Protein AF-L8PK95-F1 (afdb_monomer)

Radius of gyration: 19.12 Å; Cα contacts (8 Å, |Δi|>4): 381; chains: 1; bounding box: 41×38×52 Å

Mean predicted aligned error: 7.96 Å

Sequence (207 aa):
MASAAARQQRAQAEEAIRERVAAFAARPSLEPVFLWFSDYCTGPRLPDLFDQSEDPEVVHCRMEAIAYYGAREGVTPTLKDIGRGRLGDWGGLTGGGPDTGGVGGLRYALEYQRLEGRQADGLRLSRPELNDPSFSVEWDDPWDPAWKVEEPLPCPSPAWPDGRCLVEPAGTTVAAARARHGTVFAVHFTSEEYWTCSREEWRSAGA

Nearest PDB structures (foldseek):
  5nxu-assembly1_C  TM=2.277E-01  e=2.667E+00  Providencia stuartii

Foldseek 3Di:
DDDPLLVVLVVVLVVVVVVLLVLLCPQPQWDWFKKKKWKAKDQADDADPPDPPTDNFKIFIKMKMKTKTFGQVDDQVSLVSCVVSPSAQQCEPVRHTRAPLHAQHSVVSNVCVVCLQADPVGDGHDAHKHDHPFKIKHKCSPSDNVDHDDWDDPDPDHPAPPIDIDMVPPPTTSVVSCVVRVMMMMMMGMGDRSDMDTPVVVVVVRD

Organism: NCBI:txid1160705

Structure (mmCIF, N/CA/C/O backbone):
data_AF-L8PK95-F1
#
_entry.id   AF-L8PK95-F1
#
loop_
_atom_site.group_PDB
_atom_site.id
_atom_site.type_symbol
_atom_site.label_atom_id
_atom_site.label_alt_id
_atom_site.label_comp_id
_atom_site.label_asym_id
_atom_site.label_entity_id
_atom_site.label_seq_id
_atom_site.pdbx_PDB_ins_code
_atom_site.Cartn_x
_atom_site.Cartn_y
_atom_site.Cartn_z
_atom_site.occupancy
_atom_site.B_iso_or_equiv
_atom_site.auth_seq_id
_atom_site.auth_comp_id
_atom_site.auth_asym_id
_atom_site.auth_atom_id
_atom_site.pdbx_PDB_model_num
ATOM 1 N N . MET A 1 1 ? 16.249 -10.538 -26.706 1.00 47.22 1 MET A N 1
ATOM 2 C CA . MET A 1 1 ? 16.930 -11.126 -25.524 1.00 47.22 1 MET A CA 1
ATOM 3 C C . MET A 1 1 ? 17.573 -10.009 -24.715 1.00 47.22 1 MET A C 1
ATOM 5 O O . MET A 1 1 ? 18.475 -9.361 -25.232 1.00 47.22 1 MET A O 1
ATOM 9 N N . ALA A 1 2 ? 17.106 -9.760 -23.488 1.00 61.38 2 ALA A N 1
ATOM 10 C CA . ALA A 1 2 ? 17.670 -8.723 -22.619 1.00 61.38 2 ALA A CA 1
ATOM 11 C C . ALA A 1 2 ? 19.163 -8.975 -22.306 1.00 61.38 2 ALA A C 1
ATOM 13 O O . ALA A 1 2 ? 19.589 -10.121 -22.120 1.00 61.38 2 ALA A O 1
ATOM 14 N N . SER A 1 3 ? 19.960 -7.902 -22.250 1.00 70.31 3 SER A N 1
ATOM 15 C CA . SER A 1 3 ? 21.400 -7.964 -21.965 1.00 70.31 3 SER A CA 1
ATOM 16 C C . SER A 1 3 ? 21.682 -8.591 -20.586 1.00 70.31 3 SER A C 1
ATOM 18 O O . SER A 1 3 ? 20.810 -8.670 -19.718 1.00 70.31 3 SER A O 1
ATOM 20 N N . ALA A 1 4 ? 22.912 -9.065 -20.354 1.00 78.19 4 ALA A N 1
ATOM 21 C CA . ALA A 1 4 ? 23.304 -9.572 -19.033 1.00 78.19 4 ALA A CA 1
ATOM 22 C C . ALA A 1 4 ? 23.164 -8.500 -17.933 1.00 78.19 4 ALA A C 1
ATOM 24 O O . ALA A 1 4 ? 22.725 -8.820 -16.832 1.00 78.19 4 ALA A O 1
ATOM 25 N N . ALA A 1 5 ? 23.458 -7.237 -18.262 1.00 76.31 5 ALA A N 1
ATOM 26 C CA . ALA A 1 5 ? 23.285 -6.101 -17.361 1.00 76.31 5 ALA A CA 1
ATOM 27 C C . ALA A 1 5 ? 21.806 -5.861 -17.013 1.00 76.31 5 ALA A C 1
ATOM 29 O O . ALA A 1 5 ? 21.470 -5.786 -15.834 1.00 76.31 5 ALA A O 1
ATOM 30 N N . ALA A 1 6 ? 20.913 -5.869 -18.010 1.00 76.50 6 ALA A N 1
ATOM 31 C CA . ALA A 1 6 ? 19.477 -5.693 -17.791 1.00 76.50 6 ALA A CA 1
ATOM 32 C C . ALA A 1 6 ? 18.894 -6.801 -16.898 1.00 76.50 6 ALA A C 1
ATOM 34 O O . ALA A 1 6 ? 18.098 -6.535 -16.002 1.00 76.50 6 ALA A O 1
ATOM 35 N N . ARG A 1 7 ? 19.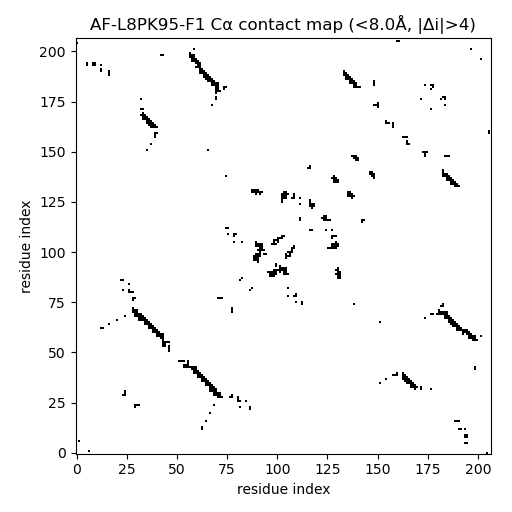336 -8.056 -17.082 1.00 82.12 7 ARG A N 1
ATOM 36 C CA . ARG A 1 7 ? 18.939 -9.168 -16.199 1.00 82.12 7 ARG A CA 1
ATOM 37 C C . ARG A 1 7 ? 19.430 -8.985 -14.764 1.00 82.12 7 ARG A C 1
ATOM 39 O O . ARG A 1 7 ? 18.713 -9.350 -13.837 1.00 82.12 7 ARG A O 1
ATOM 46 N N . GLN A 1 8 ? 20.627 -8.435 -14.578 1.00 85.94 8 GLN A N 1
ATOM 47 C CA . GLN A 1 8 ? 21.178 -8.174 -13.252 1.00 85.94 8 GLN A CA 1
ATOM 48 C C . GLN A 1 8 ? 20.430 -7.044 -12.534 1.00 85.94 8 GLN A C 1
ATOM 50 O O . GLN A 1 8 ? 20.060 -7.219 -11.378 1.00 85.94 8 GLN A O 1
ATOM 55 N N . GLN A 1 9 ? 20.163 -5.925 -13.211 1.00 86.44 9 GLN A N 1
ATOM 56 C CA . GLN A 1 9 ? 19.408 -4.805 -12.633 1.00 86.44 9 GLN A CA 1
ATOM 57 C C . GLN A 1 9 ? 17.972 -5.207 -12.297 1.00 86.44 9 GLN A C 1
ATOM 59 O O . GLN A 1 9 ? 17.490 -4.915 -11.207 1.00 86.44 9 GLN A O 1
ATOM 64 N N . ARG A 1 10 ? 17.330 -5.977 -13.184 1.00 87.88 10 ARG A N 1
ATOM 65 C CA . ARG A 1 10 ? 16.022 -6.590 -12.935 1.00 87.88 10 ARG A CA 1
ATOM 66 C C . ARG A 1 10 ? 16.027 -7.432 -11.653 1.00 87.88 10 ARG A C 1
ATOM 68 O O . ARG A 1 10 ? 15.154 -7.270 -10.811 1.00 87.88 10 ARG A O 1
ATOM 75 N N . ALA A 1 11 ? 17.023 -8.303 -11.480 1.00 89.56 11 ALA A N 1
ATOM 76 C CA . ALA A 1 11 ? 17.135 -9.137 -10.282 1.00 89.56 11 ALA A CA 1
ATOM 77 C C . ALA A 1 11 ? 17.378 -8.312 -9.005 1.00 89.56 11 ALA A C 1
ATOM 79 O O . ALA A 1 11 ? 16.815 -8.629 -7.965 1.00 89.56 11 ALA A O 1
ATOM 80 N N . GLN A 1 12 ? 18.181 -7.247 -9.083 1.00 91.19 12 GLN A N 1
ATOM 81 C CA . GLN A 1 12 ? 18.428 -6.346 -7.951 1.00 91.19 12 GLN A CA 1
ATOM 82 C C . GLN A 1 12 ? 17.167 -5.580 -7.535 1.00 91.19 12 GLN A C 1
ATOM 84 O O . GLN A 1 12 ? 16.895 -5.468 -6.342 1.00 91.19 12 GLN A O 1
ATOM 89 N N . ALA A 1 13 ? 16.385 -5.091 -8.502 1.00 90.69 13 ALA A N 1
ATOM 90 C CA . ALA A 1 13 ? 15.112 -4.428 -8.233 1.00 90.69 13 ALA A CA 1
ATOM 91 C C . ALA A 1 13 ? 14.095 -5.389 -7.591 1.00 90.69 13 ALA A C 1
ATOM 93 O O . ALA A 1 13 ? 13.439 -5.029 -6.612 1.00 90.69 13 ALA A O 1
ATOM 94 N N . GLU A 1 14 ? 14.008 -6.627 -8.093 1.00 93.00 14 GLU A N 1
ATOM 95 C CA . GLU A 1 14 ? 13.132 -7.656 -7.522 1.00 93.00 14 GLU A CA 1
ATOM 96 C C . GLU A 1 14 ? 13.538 -7.998 -6.080 1.00 93.00 14 GLU A C 1
ATOM 98 O O . GLU A 1 14 ? 12.680 -8.043 -5.197 1.00 93.00 14 GLU A O 1
ATOM 103 N N . GLU A 1 15 ? 14.837 -8.183 -5.824 1.00 94.31 15 GLU A N 1
ATOM 104 C CA . GLU A 1 15 ? 15.357 -8.473 -4.483 1.00 94.31 15 GLU A CA 1
ATOM 105 C C . GLU A 1 15 ? 15.036 -7.339 -3.504 1.00 94.31 15 GLU A C 1
ATOM 107 O O . GLU A 1 15 ? 14.498 -7.596 -2.430 1.00 94.31 15 GLU A O 1
ATOM 112 N N . ALA A 1 16 ? 15.262 -6.080 -3.896 1.00 92.12 16 ALA A N 1
ATOM 113 C CA . ALA A 1 16 ? 14.977 -4.923 -3.047 1.00 92.12 16 ALA A CA 1
ATOM 114 C C . ALA A 1 16 ? 13.493 -4.845 -2.637 1.00 92.12 16 ALA A C 1
ATOM 116 O O . ALA A 1 16 ? 13.178 -4.595 -1.469 1.00 92.12 16 ALA A O 1
ATOM 117 N N . ILE A 1 17 ? 12.569 -5.112 -3.570 1.00 93.56 17 ILE A N 1
ATOM 118 C CA . ILE A 1 17 ? 11.133 -5.193 -3.262 1.00 93.56 17 ILE A CA 1
ATOM 119 C C . ILE A 1 17 ? 10.864 -6.352 -2.296 1.00 93.56 17 ILE A C 1
ATOM 121 O O . ILE A 1 17 ? 10.185 -6.168 -1.282 1.00 93.56 17 ILE A O 1
ATOM 125 N N . ARG A 1 18 ? 11.396 -7.548 -2.576 1.00 94.75 18 ARG A N 1
ATOM 126 C CA . ARG A 1 18 ? 11.148 -8.747 -1.759 1.00 94.75 18 ARG A CA 1
ATOM 127 C C . ARG A 1 18 ? 11.701 -8.619 -0.341 1.00 94.75 18 ARG A C 1
ATOM 129 O O . ARG A 1 18 ? 11.014 -9.015 0.602 1.00 94.75 18 ARG A O 1
ATOM 136 N N . GLU A 1 19 ? 12.874 -8.020 -0.161 1.00 95.06 19 GLU A N 1
ATOM 137 C CA . GLU A 1 19 ? 13.430 -7.703 1.159 1.00 95.06 19 GLU A CA 1
ATOM 138 C C . GLU A 1 19 ? 12.489 -6.784 1.951 1.00 95.06 19 GLU A C 1
ATOM 140 O O . GLU A 1 19 ? 12.247 -6.998 3.145 1.00 95.06 19 GLU A O 1
ATOM 145 N N . ARG A 1 20 ? 11.891 -5.789 1.285 1.00 94.38 20 ARG A N 1
ATOM 146 C CA . ARG A 1 20 ? 10.941 -4.869 1.921 1.00 94.38 20 ARG A CA 1
ATOM 147 C C . ARG A 1 20 ? 9.634 -5.558 2.294 1.00 94.38 20 ARG A C 1
ATOM 149 O O . ARG A 1 20 ? 9.167 -5.394 3.423 1.00 94.38 20 ARG A O 1
ATOM 156 N N . VAL A 1 21 ? 9.088 -6.381 1.400 1.00 96.31 21 VAL A N 1
ATOM 157 C CA . VAL A 1 21 ? 7.928 -7.243 1.682 1.00 96.31 21 VAL A CA 1
ATOM 158 C C . VAL A 1 21 ? 8.210 -8.126 2.901 1.00 96.31 21 VAL A C 1
ATOM 160 O O . VAL A 1 21 ? 7.400 -8.180 3.825 1.00 96.31 21 VAL A O 1
ATOM 163 N N . ALA A 1 22 ? 9.386 -8.753 2.968 1.00 96.31 22 ALA A N 1
ATOM 164 C CA . ALA A 1 22 ? 9.783 -9.578 4.106 1.00 96.31 22 ALA A CA 1
ATOM 165 C C . ALA A 1 22 ? 9.885 -8.772 5.415 1.00 96.31 22 ALA A C 1
ATOM 167 O O . ALA A 1 22 ? 9.468 -9.254 6.470 1.00 96.31 22 ALA A O 1
ATOM 168 N N . ALA A 1 23 ? 10.375 -7.530 5.364 1.00 96.00 23 ALA A N 1
ATOM 169 C CA . ALA A 1 23 ? 10.450 -6.653 6.533 1.00 96.00 23 ALA A CA 1
ATOM 170 C C . ALA A 1 23 ? 9.062 -6.292 7.099 1.00 96.00 23 ALA A C 1
ATOM 172 O O . ALA A 1 23 ? 8.885 -6.255 8.321 1.00 96.00 23 ALA A O 1
ATOM 173 N N . PHE A 1 24 ? 8.067 -6.075 6.231 1.00 96.69 24 PHE A N 1
ATOM 174 C CA . PHE A 1 24 ? 6.669 -5.912 6.644 1.00 96.69 24 PHE A CA 1
ATOM 175 C C . PHE A 1 24 ? 6.077 -7.221 7.178 1.00 96.69 24 PHE A C 1
ATOM 177 O O . PHE A 1 24 ? 5.463 -7.226 8.243 1.00 96.69 24 PHE A O 1
ATOM 184 N N . ALA A 1 25 ? 6.317 -8.345 6.501 1.00 96.19 25 ALA A N 1
ATOM 185 C CA . ALA A 1 25 ? 5.846 -9.663 6.929 1.00 96.19 25 ALA A CA 1
ATOM 186 C C . ALA A 1 25 ? 6.404 -10.100 8.296 1.00 96.19 25 ALA A C 1
ATOM 188 O O . ALA A 1 25 ? 5.756 -10.854 9.020 1.00 96.19 25 ALA A O 1
ATOM 189 N N . ALA A 1 26 ? 7.590 -9.616 8.673 1.00 96.62 26 ALA A N 1
ATOM 190 C CA . ALA A 1 26 ? 8.198 -9.876 9.974 1.00 96.62 26 ALA A CA 1
ATOM 191 C C . ALA A 1 26 ? 7.536 -9.103 11.132 1.00 96.62 26 ALA A C 1
ATOM 193 O O . ALA A 1 26 ? 7.887 -9.321 12.297 1.00 96.62 26 ALA A O 1
ATOM 194 N N . ARG A 1 27 ? 6.606 -8.179 10.853 1.00 96.25 27 ARG A N 1
ATOM 195 C CA . ARG A 1 27 ? 5.901 -7.420 11.891 1.00 96.25 27 ARG A CA 1
ATOM 196 C C . ARG A 1 27 ? 4.858 -8.296 12.585 1.00 96.25 27 ARG A C 1
ATOM 198 O O . ARG A 1 27 ? 3.950 -8.777 11.919 1.00 96.25 27 ARG A O 1
ATOM 205 N N . PRO A 1 28 ? 4.904 -8.451 13.922 1.00 95.56 28 PRO A N 1
ATOM 206 C CA . PRO A 1 28 ? 3.953 -9.301 14.641 1.00 95.56 28 PRO A CA 1
ATOM 207 C C . PRO A 1 28 ? 2.485 -8.898 14.470 1.00 95.56 28 PRO A C 1
ATOM 209 O O . PRO A 1 28 ? 1.609 -9.747 14.591 1.00 95.56 28 PRO A O 1
ATOM 212 N N . SER A 1 29 ? 2.212 -7.615 14.218 1.00 96.50 29 SER A N 1
ATOM 213 C CA . SER A 1 29 ? 0.852 -7.096 14.017 1.00 96.50 29 SER A CA 1
ATOM 214 C C . SER A 1 29 ? 0.265 -7.382 12.629 1.00 96.50 29 SER A C 1
ATOM 216 O O . SER A 1 29 ? -0.954 -7.290 12.461 1.00 96.50 29 SER A O 1
ATOM 218 N N . LEU A 1 30 ? 1.108 -7.750 11.659 1.00 97.38 30 LEU A N 1
ATOM 219 C CA . LEU A 1 30 ? 0.729 -8.019 10.277 1.00 97.38 30 LEU A CA 1
ATOM 220 C C . LEU A 1 30 ? 0.744 -9.527 10.015 1.00 97.38 30 LEU A C 1
ATOM 222 O O . LEU A 1 30 ? 1.685 -10.240 10.356 1.00 97.38 30 LEU A O 1
ATOM 226 N N . GLU A 1 31 ? -0.313 -10.035 9.394 1.00 97.00 31 GLU A N 1
ATOM 227 C CA . GLU A 1 31 ? -0.353 -11.396 8.862 1.00 97.00 31 GLU A CA 1
ATOM 228 C C . GLU A 1 31 ? -0.277 -11.336 7.333 1.00 97.00 31 GLU A C 1
ATOM 230 O O . GLU A 1 31 ? -1.187 -10.775 6.725 1.00 97.00 31 GLU A O 1
ATOM 235 N N . PRO A 1 32 ? 0.778 -11.873 6.693 1.00 97.06 32 PRO A N 1
ATOM 236 C CA . PRO A 1 32 ? 0.870 -11.906 5.236 1.00 97.06 32 PRO A CA 1
ATOM 237 C C . PRO A 1 32 ? -0.312 -12.656 4.623 1.00 97.06 32 PRO A C 1
ATOM 239 O O . PRO A 1 32 ? -0.631 -13.767 5.051 1.00 97.06 32 PRO A O 1
ATOM 242 N N . VAL A 1 33 ? -0.947 -12.053 3.619 1.00 96.50 33 VAL A N 1
ATOM 243 C CA . VAL A 1 33 ? -2.097 -12.641 2.923 1.00 96.50 33 VAL A CA 1
ATOM 244 C C . VAL A 1 33 ? -1.681 -13.086 1.528 1.00 96.50 33 VAL A C 1
ATOM 246 O O . VAL A 1 33 ? -1.670 -14.283 1.250 1.00 96.50 33 VAL A O 1
ATOM 249 N N . PHE A 1 34 ? -1.337 -12.135 0.660 1.00 95.94 34 PHE A N 1
ATOM 250 C CA . PHE A 1 34 ? -0.784 -12.412 -0.660 1.00 95.94 34 PHE A CA 1
ATOM 251 C C . PHE A 1 34 ? 0.007 -11.214 -1.190 1.00 95.94 34 PHE A C 1
ATOM 253 O O . PHE A 1 34 ? -0.143 -10.084 -0.724 1.00 95.94 34 PHE A O 1
ATOM 260 N N . LEU A 1 35 ? 0.849 -11.486 -2.176 1.00 95.69 35 LEU A N 1
ATOM 261 C CA . LEU A 1 35 ? 1.635 -10.529 -2.930 1.00 95.69 35 LEU A CA 1
ATOM 262 C C . LEU A 1 35 ? 1.128 -10.524 -4.368 1.00 95.69 35 LEU A C 1
ATOM 264 O O . LEU A 1 35 ? 1.122 -11.565 -5.023 1.00 95.69 35 LEU A O 1
ATOM 268 N N . TRP A 1 36 ? 0.720 -9.362 -4.859 1.00 94.94 36 TRP A N 1
ATOM 269 C CA . TRP A 1 36 ? 0.615 -9.103 -6.288 1.00 94.94 36 TRP A CA 1
ATOM 270 C C . TRP A 1 36 ? 1.931 -8.487 -6.751 1.00 94.94 36 TRP A C 1
ATOM 272 O O . TRP A 1 36 ? 2.457 -7.593 -6.092 1.00 94.94 36 TRP A O 1
ATOM 282 N N . PHE A 1 37 ? 2.483 -8.968 -7.854 1.00 92.88 37 PHE A N 1
ATOM 283 C CA . PHE A 1 37 ? 3.750 -8.485 -8.388 1.00 92.88 37 PHE A CA 1
ATOM 284 C C . PHE A 1 37 ? 3.643 -8.369 -9.899 1.00 92.88 37 PHE A C 1
ATOM 286 O O . PHE A 1 37 ? 3.168 -9.295 -10.559 1.00 92.88 37 PHE A O 1
ATOM 293 N N . SER A 1 38 ? 4.118 -7.257 -10.441 1.00 90.50 38 SER A N 1
ATOM 294 C CA . SER A 1 38 ? 4.133 -6.971 -11.865 1.00 90.50 38 SER A CA 1
ATOM 295 C C . SER A 1 38 ? 5.462 -6.357 -12.263 1.00 90.50 38 SER A C 1
ATOM 297 O O . SER A 1 38 ? 6.008 -5.481 -11.602 1.00 90.50 38 SER A O 1
ATOM 299 N N . ASP A 1 39 ? 5.973 -6.827 -13.382 1.00 88.94 39 ASP A N 1
ATOM 300 C CA . ASP A 1 39 ? 7.205 -6.383 -13.992 1.00 88.94 39 ASP A CA 1
ATOM 301 C C . ASP A 1 39 ? 6.933 -6.156 -15.467 1.00 88.94 39 ASP A C 1
ATOM 303 O O . ASP A 1 39 ? 6.605 -7.086 -16.222 1.00 88.94 39 ASP A O 1
ATOM 307 N N . TYR A 1 40 ? 7.024 -4.893 -15.849 1.00 81.62 40 TYR A N 1
ATOM 308 C CA . TYR A 1 40 ? 6.643 -4.436 -17.163 1.00 81.62 40 TYR A CA 1
ATOM 309 C C . TYR A 1 40 ? 7.544 -3.298 -17.607 1.00 81.62 40 TYR A C 1
ATOM 311 O O . TYR A 1 40 ? 8.152 -2.584 -16.810 1.00 81.62 40 TYR A O 1
ATOM 319 N N . CYS A 1 41 ? 7.587 -3.109 -18.918 1.00 79.69 41 CYS A N 1
ATOM 320 C CA . CYS A 1 41 ? 8.161 -1.911 -19.483 1.00 79.69 41 CYS A CA 1
ATOM 321 C C . CYS A 1 41 ? 7.102 -1.174 -20.281 1.00 79.69 41 CYS A C 1
ATOM 323 O O . CYS A 1 41 ? 6.335 -1.771 -21.045 1.00 79.69 41 CYS A O 1
ATOM 325 N N . THR A 1 42 ? 7.060 0.130 -20.085 1.00 74.50 42 THR A N 1
ATOM 326 C CA . THR A 1 42 ? 6.237 1.035 -20.864 1.00 74.50 42 THR A CA 1
ATOM 327 C C . THR A 1 42 ? 7.064 1.537 -22.030 1.00 74.50 42 THR A C 1
ATOM 329 O O . THR A 1 42 ? 8.150 2.091 -21.858 1.00 74.50 42 THR A O 1
ATOM 332 N N . GLY A 1 43 ? 6.542 1.308 -23.235 1.00 66.69 43 GLY A N 1
ATOM 333 C CA . GLY A 1 43 ? 7.046 1.981 -24.423 1.00 66.69 43 GLY A CA 1
ATOM 334 C C . GLY A 1 43 ? 6.813 3.492 -24.334 1.00 66.69 43 GLY A C 1
ATOM 335 O O . GLY A 1 43 ? 6.072 3.942 -23.457 1.00 66.69 43 GLY A O 1
ATOM 336 N N . PRO A 1 44 ? 7.391 4.267 -25.260 1.00 61.97 44 PRO A N 1
ATOM 337 C CA . PRO A 1 44 ? 7.288 5.716 -25.224 1.00 61.97 44 PRO A CA 1
ATOM 338 C C . PRO A 1 44 ? 5.828 6.167 -25.222 1.00 61.97 44 PRO A C 1
ATOM 340 O O . PRO A 1 44 ? 5.040 5.752 -26.087 1.00 61.97 44 PRO A O 1
ATOM 343 N N . ARG A 1 45 ? 5.463 7.016 -24.257 1.00 55.94 45 ARG A N 1
ATOM 344 C CA . ARG A 1 45 ? 4.170 7.699 -24.270 1.00 55.94 45 ARG A CA 1
ATOM 345 C C . ARG A 1 45 ? 4.210 8.813 -25.314 1.00 55.94 45 ARG A C 1
ATOM 347 O O . ARG A 1 45 ? 5.221 9.482 -25.504 1.00 55.94 45 ARG A O 1
ATOM 354 N N . LEU A 1 46 ? 3.102 9.000 -26.033 1.00 52.56 46 LEU A N 1
ATOM 355 C CA . LEU A 1 46 ? 2.920 10.236 -26.792 1.00 52.56 46 LEU A CA 1
ATOM 356 C C . LEU A 1 46 ? 2.818 11.371 -25.765 1.00 52.56 46 LEU A C 1
ATOM 358 O O . LEU A 1 46 ? 2.058 11.193 -24.811 1.00 52.56 46 LEU A O 1
ATOM 362 N N . PRO A 1 47 ? 3.538 12.494 -25.940 1.00 51.50 47 PRO A N 1
ATOM 363 C CA . PRO A 1 47 ? 3.415 13.624 -25.030 1.00 51.50 47 PRO A CA 1
ATOM 364 C C . PRO A 1 47 ? 1.943 14.026 -24.940 1.00 51.50 47 PRO A C 1
ATOM 366 O O . PRO A 1 47 ? 1.284 14.246 -25.964 1.00 51.50 47 PRO A O 1
ATOM 369 N N . ASP A 1 48 ? 1.419 14.054 -23.720 1.00 55.06 48 ASP A N 1
ATOM 370 C CA . ASP A 1 48 ? 0.064 14.511 -23.444 1.00 55.06 48 ASP A CA 1
ATOM 371 C C . ASP A 1 48 ? 0.096 16.026 -23.143 1.00 55.06 48 ASP A C 1
ATOM 373 O O . ASP A 1 48 ? 1.158 16.644 -23.041 1.00 55.06 48 ASP A O 1
ATOM 377 N N . LEU A 1 49 ? -1.069 16.679 -23.099 1.00 54.06 49 LEU A N 1
ATOM 378 C CA . LEU A 1 49 ? -1.158 18.139 -22.928 1.00 54.06 49 LEU A CA 1
ATOM 379 C C . LEU A 1 49 ? -0.630 18.651 -21.570 1.00 54.06 49 LEU A C 1
ATOM 381 O O . LEU A 1 49 ? -0.423 19.857 -21.425 1.00 54.06 49 LEU A O 1
ATOM 385 N N . PHE A 1 50 ? -0.431 17.765 -20.598 1.00 58.91 50 PHE A N 1
ATOM 386 C CA . PHE A 1 50 ? -0.079 18.037 -19.207 1.00 58.91 50 PHE A CA 1
ATOM 387 C C . PHE A 1 50 ? 1.243 17.386 -18.770 1.00 58.91 50 PHE A C 1
ATOM 389 O O . PHE A 1 50 ? 1.802 17.829 -17.767 1.00 58.91 50 PHE A O 1
ATOM 396 N N . ASP A 1 51 ? 1.768 16.411 -19.520 1.00 52.78 51 ASP A N 1
ATOM 397 C CA . ASP A 1 51 ? 3.054 15.764 -19.251 1.00 52.78 51 ASP A CA 1
ATOM 398 C C . ASP A 1 51 ? 3.955 15.705 -20.502 1.00 52.78 51 ASP A C 1
ATOM 400 O O . ASP A 1 51 ? 3.711 14.966 -21.459 1.00 52.78 51 ASP A O 1
ATOM 404 N N . GLN A 1 52 ? 5.016 16.519 -20.477 1.00 53.88 52 GLN A N 1
ATOM 405 C CA . GLN A 1 52 ? 6.071 16.580 -21.500 1.00 53.88 52 GLN A CA 1
ATOM 406 C C . GLN A 1 52 ? 7.400 15.985 -21.004 1.00 53.88 52 GLN A C 1
ATOM 408 O O . GLN A 1 52 ? 8.439 16.227 -21.619 1.00 53.88 52 GLN A O 1
ATOM 413 N N . SER A 1 53 ? 7.400 15.292 -19.860 1.00 55.50 53 SER A N 1
ATOM 414 C CA . SER A 1 53 ? 8.636 14.858 -19.198 1.00 55.50 53 SER A CA 1
ATOM 415 C C . SER A 1 53 ? 9.209 13.537 -19.724 1.00 55.50 53 SER A C 1
ATOM 417 O O . SER A 1 53 ? 10.397 13.287 -19.527 1.00 55.50 53 SER A O 1
ATOM 419 N N . GLU A 1 54 ? 8.414 12.720 -20.426 1.00 57.25 54 GLU A N 1
ATOM 420 C CA . GLU A 1 54 ? 8.850 11.414 -20.941 1.00 57.25 54 GLU A CA 1
ATOM 421 C C . GLU A 1 54 ? 9.411 11.503 -22.376 1.00 57.25 54 GLU A C 1
ATOM 423 O O . GLU A 1 54 ? 8.830 12.137 -23.261 1.00 57.25 54 GLU A O 1
ATOM 428 N N . ASP A 1 55 ? 10.557 10.850 -22.613 1.00 63.62 55 ASP A N 1
ATOM 429 C CA . ASP A 1 55 ? 11.238 10.822 -23.912 1.00 63.62 55 ASP A CA 1
ATOM 430 C C . ASP A 1 55 ? 10.508 9.865 -24.884 1.00 63.62 55 ASP A C 1
ATOM 432 O O . ASP A 1 55 ? 10.433 8.658 -24.631 1.00 63.62 55 ASP A O 1
ATOM 436 N N . PRO A 1 56 ? 9.983 10.358 -26.025 1.00 62.62 56 PRO A N 1
ATOM 437 C CA . PRO A 1 56 ? 9.210 9.551 -26.971 1.00 62.62 56 PRO A CA 1
ATOM 438 C C . PRO A 1 56 ? 10.038 8.488 -27.716 1.00 62.62 56 PRO A C 1
ATOM 440 O O . PRO A 1 56 ? 9.477 7.697 -28.487 1.00 62.62 56 PRO A O 1
ATOM 443 N N . GLU A 1 57 ? 11.353 8.446 -27.506 1.00 63.69 57 GLU A N 1
ATOM 444 C CA . GLU A 1 57 ? 12.254 7.449 -28.079 1.00 63.69 57 GLU A CA 1
ATOM 445 C C . GLU A 1 57 ? 12.816 6.468 -27.042 1.00 63.69 57 GLU A C 1
ATOM 447 O O . GLU A 1 57 ? 13.600 5.594 -27.418 1.00 63.69 57 GLU A O 1
ATOM 452 N N . VAL A 1 58 ? 12.394 6.540 -25.774 1.00 73.50 58 VAL A N 1
ATOM 453 C CA . VAL A 1 58 ? 12.894 5.669 -24.699 1.00 73.50 58 VAL A CA 1
ATOM 454 C C . VAL A 1 58 ? 11.779 4.796 -24.122 1.00 73.50 58 VAL A C 1
ATOM 456 O O . VAL A 1 58 ? 10.620 5.181 -23.993 1.00 73.50 58 VAL A O 1
ATOM 459 N N . VAL A 1 59 ? 12.136 3.554 -23.821 1.00 77.25 59 VAL A N 1
ATOM 460 C CA . VAL A 1 59 ? 11.320 2.592 -23.086 1.00 77.25 59 VAL A CA 1
ATOM 461 C C . VAL A 1 59 ? 11.837 2.518 -21.665 1.00 77.25 59 VAL A C 1
ATOM 463 O O . VAL A 1 59 ? 13.042 2.366 -21.467 1.00 77.25 59 VAL A O 1
ATOM 466 N N . HIS A 1 60 ? 10.919 2.536 -20.707 1.00 81.06 60 HIS A N 1
ATOM 467 C CA . HIS A 1 60 ? 11.208 2.504 -19.279 1.00 81.06 60 HIS A CA 1
ATOM 468 C C . HIS A 1 60 ? 10.693 1.200 -18.675 1.00 81.06 60 HIS A C 1
ATOM 470 O O . HIS A 1 60 ? 9.527 0.847 -18.859 1.00 81.06 60 HIS A O 1
ATOM 476 N N . CYS A 1 61 ? 11.557 0.468 -17.977 1.00 83.94 61 CYS A N 1
ATOM 477 C CA . CYS A 1 61 ? 11.201 -0.766 -17.286 1.00 83.94 61 CYS A CA 1
ATOM 478 C C . CYS A 1 61 ? 11.144 -0.547 -15.776 1.00 83.94 61 CYS A C 1
ATOM 480 O O . CYS A 1 61 ? 12.088 -0.017 -15.181 1.00 83.94 61 CYS A O 1
ATOM 482 N N . ARG A 1 62 ? 10.054 -1.005 -15.157 1.00 86.56 62 ARG A N 1
ATOM 483 C CA . ARG A 1 62 ? 9.824 -0.882 -13.716 1.00 86.56 62 ARG A CA 1
ATOM 484 C C . ARG A 1 62 ? 9.097 -2.094 -13.150 1.00 86.56 62 ARG A C 1
ATOM 486 O O . ARG A 1 62 ? 8.429 -2.840 -13.867 1.00 86.56 62 ARG A O 1
ATOM 493 N N . MET A 1 63 ? 9.241 -2.278 -11.846 1.00 89.88 63 MET A N 1
ATOM 494 C CA . MET A 1 63 ? 8.518 -3.280 -11.078 1.00 89.88 63 MET A CA 1
ATOM 495 C C . MET A 1 63 ? 7.562 -2.602 -10.115 1.00 89.88 63 MET A C 1
ATOM 497 O O . MET A 1 63 ? 7.900 -1.613 -9.465 1.00 89.88 63 MET A O 1
ATOM 501 N N . GLU A 1 64 ? 6.384 -3.187 -9.995 1.00 91.50 64 GLU A N 1
ATOM 502 C CA . GLU A 1 64 ? 5.371 -2.805 -9.029 1.00 91.50 64 GLU A CA 1
ATOM 503 C C . GLU A 1 64 ? 4.969 -4.037 -8.234 1.00 91.50 64 GLU A C 1
ATOM 505 O O . GLU A 1 64 ? 4.838 -5.140 -8.770 1.00 91.50 64 GLU A O 1
ATOM 510 N N . ALA A 1 65 ? 4.757 -3.857 -6.939 1.00 94.81 65 ALA A N 1
ATOM 511 C CA . ALA A 1 65 ? 4.245 -4.915 -6.095 1.00 94.81 65 ALA A CA 1
ATOM 512 C C . ALA A 1 65 ? 3.260 -4.358 -5.081 1.00 94.81 65 ALA A C 1
ATOM 514 O O . ALA A 1 65 ? 3.457 -3.275 -4.542 1.00 94.81 65 ALA A O 1
ATOM 515 N N . ILE A 1 66 ? 2.221 -5.128 -4.787 1.00 97.19 66 ILE A N 1
ATOM 516 C CA . ILE A 1 66 ? 1.262 -4.814 -3.737 1.00 97.19 66 ILE A CA 1
ATOM 517 C C . ILE A 1 66 ? 1.238 -5.995 -2.782 1.00 97.19 66 ILE A C 1
ATOM 519 O O . ILE A 1 66 ? 0.791 -7.089 -3.134 1.00 97.19 66 ILE A O 1
ATOM 523 N N . ALA A 1 67 ? 1.754 -5.789 -1.574 1.00 97.81 67 ALA A N 1
ATOM 524 C CA . ALA A 1 67 ? 1.688 -6.794 -0.525 1.00 97.81 67 ALA A CA 1
ATOM 525 C C . ALA A 1 67 ? 0.495 -6.516 0.387 1.00 97.81 67 ALA A C 1
ATOM 527 O O . ALA A 1 67 ? 0.385 -5.439 0.976 1.00 97.81 67 ALA A O 1
ATOM 528 N N . TYR A 1 68 ? -0.374 -7.512 0.518 1.00 98.06 68 TYR A N 1
ATOM 529 C CA . TYR A 1 68 ? -1.572 -7.444 1.339 1.00 98.06 68 TYR A CA 1
ATOM 530 C C . TYR A 1 68 ? -1.354 -8.160 2.667 1.00 98.06 68 TYR A C 1
ATOM 532 O O . TYR A 1 68 ? -0.880 -9.301 2.715 1.00 98.06 68 TYR A O 1
ATOM 540 N N . TYR A 1 69 ? -1.758 -7.500 3.749 1.00 98.12 69 TYR A N 1
ATOM 541 C CA . TYR A 1 69 ? -1.616 -7.994 5.113 1.00 98.12 69 TYR A CA 1
ATOM 542 C C . TYR A 1 69 ? -2.929 -7.867 5.883 1.00 98.12 69 TYR A C 1
ATOM 544 O O . TYR A 1 69 ? -3.610 -6.847 5.813 1.00 98.12 69 TYR A O 1
ATOM 552 N N . GLY A 1 70 ? -3.276 -8.884 6.665 1.00 97.56 70 GLY A N 1
ATOM 553 C CA . GLY A 1 70 ? -4.343 -8.808 7.654 1.00 97.56 70 GLY A CA 1
ATOM 554 C C . GLY A 1 70 ? -3.835 -8.162 8.939 1.00 97.56 70 GLY A C 1
ATOM 555 O O . GLY A 1 70 ? -2.755 -8.510 9.423 1.00 97.56 70 GLY A O 1
ATOM 556 N N . ALA A 1 71 ? -4.608 -7.245 9.518 1.00 96.81 71 ALA A N 1
ATOM 557 C CA . ALA A 1 71 ? -4.289 -6.676 10.824 1.00 96.81 71 ALA A CA 1
ATOM 558 C C . ALA A 1 71 ? -4.734 -7.628 11.942 1.00 96.81 71 ALA A C 1
ATOM 560 O O . ALA A 1 71 ? -5.917 -7.950 12.050 1.00 96.81 71 ALA A O 1
ATOM 561 N N . ARG A 1 72 ? -3.814 -8.051 12.815 1.00 94.50 72 ARG A N 1
ATOM 562 C CA . ARG A 1 72 ? -4.154 -8.974 13.917 1.00 94.50 72 ARG A CA 1
ATOM 563 C C . ARG A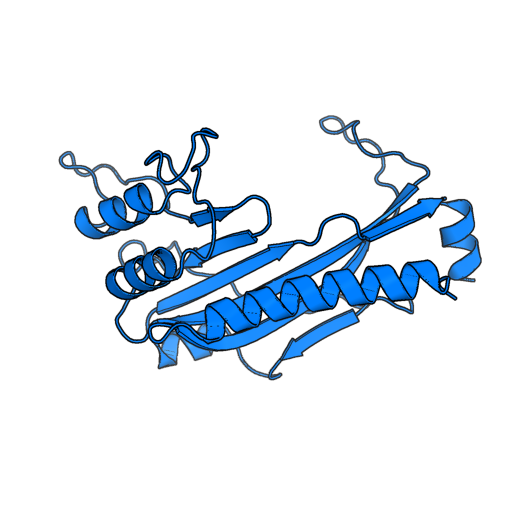 1 72 ? -4.889 -8.302 15.074 1.00 94.50 72 ARG A C 1
ATOM 565 O O . ARG A 1 72 ? -5.735 -8.917 15.711 1.00 94.50 72 ARG A O 1
ATOM 572 N N . GLU A 1 73 ? -4.542 -7.049 15.350 1.00 92.12 73 GLU A N 1
ATOM 573 C CA . GLU A 1 73 ? -5.009 -6.295 16.523 1.00 92.12 73 GLU A CA 1
ATOM 574 C C . GLU A 1 73 ? -5.735 -4.992 16.124 1.00 92.12 73 GLU A C 1
ATOM 576 O O . GLU A 1 73 ? -5.949 -4.105 16.948 1.00 92.12 73 GLU A O 1
ATOM 581 N N . GLY A 1 74 ? -6.111 -4.858 14.847 1.00 93.38 74 GLY A N 1
ATOM 582 C CA . GLY A 1 74 ? -6.717 -3.649 14.280 1.00 93.38 74 GLY A CA 1
ATOM 583 C C . GLY A 1 74 ? -5.700 -2.586 13.845 1.00 93.38 74 GLY A C 1
ATOM 584 O O . GLY A 1 74 ? -4.485 -2.778 13.927 1.00 93.38 74 GLY A O 1
ATOM 585 N N . VAL A 1 75 ? -6.199 -1.449 13.353 1.00 95.88 75 VAL A N 1
ATOM 586 C CA . VAL A 1 75 ? -5.380 -0.417 12.687 1.00 95.88 75 VAL A CA 1
ATOM 587 C C . VAL A 1 75 ? -4.361 0.226 13.636 1.00 95.88 75 VAL A C 1
ATOM 589 O O . VAL A 1 75 ? -3.165 0.232 13.352 1.00 95.88 75 VAL A O 1
ATOM 592 N N . THR A 1 76 ? -4.799 0.747 14.786 1.00 96.19 76 THR A N 1
ATOM 593 C CA . THR A 1 76 ? -3.930 1.535 15.683 1.00 96.19 76 THR A CA 1
ATOM 594 C C . THR A 1 76 ? -2.724 0.757 16.227 1.00 96.19 76 THR A C 1
ATOM 596 O O . THR A 1 76 ? -1.610 1.291 16.166 1.00 96.19 76 THR A O 1
ATOM 599 N N . PRO A 1 77 ? -2.866 -0.476 16.760 1.00 96.19 77 PRO A N 1
ATOM 600 C CA . PRO A 1 77 ? -1.706 -1.256 17.197 1.00 96.19 77 PRO A CA 1
ATOM 601 C C . PRO A 1 77 ? -0.748 -1.575 16.045 1.00 96.19 77 PRO A C 1
ATOM 603 O O . PRO A 1 77 ? 0.468 -1.481 16.229 1.00 96.19 77 PRO A O 1
ATOM 606 N N . THR A 1 78 ? -1.294 -1.850 14.857 1.00 97.00 78 THR A N 1
ATOM 607 C CA . THR A 1 78 ? -0.533 -2.135 13.634 1.00 97.00 78 THR A CA 1
ATOM 608 C C . THR A 1 78 ? 0.299 -0.934 13.189 1.00 97.00 78 THR A C 1
ATOM 610 O O . THR A 1 78 ? 1.510 -1.058 13.017 1.00 97.00 78 THR A O 1
ATOM 613 N N . LEU A 1 79 ? -0.288 0.266 13.123 1.00 95.06 79 LEU A N 1
ATOM 614 C CA . LEU A 1 79 ? 0.445 1.499 12.802 1.00 95.06 79 LEU A CA 1
ATOM 615 C C . LEU A 1 79 ? 1.588 1.763 13.794 1.00 95.06 79 LEU A C 1
ATOM 617 O O . LEU A 1 79 ? 2.711 2.079 13.397 1.00 95.06 79 LEU A O 1
ATOM 621 N N . LYS A 1 80 ? 1.344 1.571 15.098 1.00 94.50 80 LYS A N 1
ATOM 622 C CA . LYS A 1 80 ? 2.392 1.706 16.127 1.00 94.50 80 LYS A CA 1
ATOM 623 C C . LYS A 1 80 ? 3.508 0.678 15.959 1.00 94.50 80 LYS A C 1
ATOM 625 O O . LYS A 1 80 ? 4.652 0.953 16.318 1.00 94.50 80 LYS A O 1
ATOM 630 N N . ASP A 1 81 ? 3.181 -0.532 15.525 1.00 95.31 81 ASP A N 1
ATOM 631 C CA . ASP A 1 81 ? 4.152 -1.600 15.302 1.00 95.31 81 ASP A CA 1
ATOM 632 C C . ASP A 1 81 ? 4.997 -1.349 14.041 1.00 95.31 81 ASP A C 1
ATOM 634 O O . ASP A 1 81 ? 6.224 -1.455 14.114 1.00 95.31 81 ASP A O 1
ATOM 638 N N . ILE A 1 82 ? 4.379 -0.911 12.938 1.00 93.19 82 ILE A N 1
ATOM 639 C CA . ILE A 1 82 ? 5.067 -0.439 11.721 1.00 93.19 82 ILE A CA 1
ATOM 640 C C . ILE A 1 82 ? 6.033 0.703 12.067 1.00 93.19 82 ILE A C 1
ATOM 642 O O . ILE A 1 82 ? 7.217 0.640 11.730 1.00 93.19 82 ILE A O 1
ATOM 646 N N . GLY A 1 83 ? 5.564 1.700 12.826 1.00 90.75 83 GLY A N 1
ATOM 647 C CA . GLY A 1 83 ? 6.389 2.817 13.291 1.00 90.75 83 GLY A CA 1
ATOM 648 C C . GLY A 1 83 ? 7.589 2.382 14.133 1.00 90.75 83 GLY A C 1
ATOM 649 O O . GLY A 1 83 ? 8.714 2.814 13.886 1.00 90.75 83 GLY A O 1
ATOM 650 N N . ARG A 1 84 ? 7.385 1.461 15.086 1.00 91.50 84 ARG A N 1
ATOM 651 C CA . ARG A 1 84 ? 8.475 0.863 15.884 1.00 91.50 84 ARG A CA 1
ATOM 652 C C . ARG A 1 84 ? 9.490 0.109 15.027 1.00 91.50 84 ARG A C 1
ATOM 654 O O . ARG A 1 84 ? 10.669 0.095 15.369 1.00 91.50 84 ARG A O 1
ATOM 661 N N . GLY A 1 85 ? 9.036 -0.494 13.929 1.00 89.25 85 GLY A N 1
ATOM 662 C CA . GLY A 1 85 ? 9.889 -1.178 12.960 1.00 89.25 85 GLY A CA 1
ATOM 663 C C . GLY A 1 85 ? 10.752 -0.242 12.115 1.00 89.25 85 GLY A C 1
ATOM 664 O O . GLY A 1 85 ? 11.657 -0.734 11.452 1.00 89.25 85 GLY A O 1
ATOM 665 N N . ARG A 1 86 ? 10.496 1.078 12.146 1.00 88.06 86 ARG A N 1
ATOM 666 C CA . ARG A 1 86 ? 11.187 2.088 11.321 1.00 88.06 86 ARG A CA 1
ATOM 667 C C . ARG A 1 86 ? 11.226 1.685 9.845 1.00 88.06 86 ARG A C 1
ATOM 669 O O . ARG A 1 86 ? 12.248 1.801 9.177 1.00 88.06 86 ARG A O 1
ATOM 676 N N . LEU A 1 87 ? 10.098 1.159 9.364 1.00 87.69 87 LEU A N 1
ATOM 677 C CA . LEU A 1 87 ? 9.992 0.605 8.019 1.00 87.69 87 LEU A CA 1
ATOM 678 C C . LEU A 1 87 ? 9.975 1.664 6.919 1.00 87.69 87 LEU A C 1
ATOM 680 O O . LEU A 1 87 ? 10.047 1.273 5.772 1.00 87.69 87 LEU A O 1
ATOM 684 N N . GLY A 1 88 ? 9.917 2.955 7.230 1.00 84.88 88 GLY A N 1
ATOM 685 C CA . GLY A 1 88 ? 9.948 4.049 6.261 1.00 84.88 88 GLY A CA 1
ATOM 686 C C . GLY A 1 88 ? 10.245 5.370 6.953 1.00 84.88 88 GLY A C 1
ATOM 687 O O . GLY A 1 88 ? 10.132 5.465 8.185 1.00 84.88 88 GLY A O 1
ATOM 688 N N . ASP A 1 89 ? 10.631 6.365 6.163 1.00 82.38 89 ASP A N 1
ATOM 689 C CA . ASP A 1 89 ? 10.771 7.746 6.620 1.00 82.38 89 ASP A CA 1
ATOM 690 C C . ASP A 1 89 ? 9.505 8.526 6.251 1.00 82.38 89 ASP A C 1
ATOM 692 O O . ASP A 1 89 ? 9.404 9.143 5.193 1.00 82.38 89 ASP A O 1
ATOM 696 N N . TRP A 1 90 ? 8.490 8.418 7.114 1.00 79.44 90 TRP A N 1
ATOM 697 C CA . TRP A 1 90 ? 7.142 8.949 6.888 1.00 79.44 90 TRP A CA 1
ATOM 698 C C . TRP A 1 90 ? 7.132 10.490 6.943 1.00 79.44 90 TRP A C 1
ATOM 700 O O . TRP A 1 90 ? 6.728 11.093 7.944 1.00 79.44 90 TRP A O 1
ATOM 710 N N . GLY A 1 91 ? 7.617 11.136 5.881 1.00 57.22 91 GLY A N 1
ATOM 711 C CA . GLY A 1 91 ? 7.803 12.590 5.771 1.00 57.22 91 GLY A CA 1
ATOM 712 C C . GLY A 1 91 ? 6.523 13.398 5.514 1.00 57.22 91 GLY A C 1
ATOM 713 O O . GLY A 1 91 ? 6.540 14.633 5.548 1.00 57.22 91 GLY A O 1
ATOM 714 N N . GLY A 1 92 ? 5.383 12.729 5.305 1.00 58.84 92 GLY A N 1
ATOM 715 C CA . GLY A 1 92 ? 4.119 13.366 4.917 1.00 58.84 92 GLY A CA 1
ATOM 716 C C . GLY A 1 92 ? 4.190 14.081 3.556 1.00 58.84 92 GLY A C 1
ATOM 717 O O . GLY A 1 92 ? 5.258 14.285 2.984 1.00 58.84 92 GLY A O 1
ATOM 718 N N . LEU A 1 93 ? 3.042 14.516 3.032 1.00 50.47 93 LEU A N 1
ATOM 719 C CA . LEU A 1 93 ? 2.917 15.187 1.727 1.00 50.47 93 LEU A CA 1
ATOM 720 C C . LEU A 1 93 ? 3.669 16.533 1.637 1.00 50.47 93 LEU A C 1
ATOM 722 O O . LEU A 1 93 ? 3.805 17.087 0.552 1.00 50.47 93 LEU A O 1
ATOM 726 N N . THR A 1 94 ? 4.153 17.082 2.757 1.00 51.47 94 THR A N 1
ATOM 727 C CA . THR A 1 94 ? 4.838 18.386 2.813 1.00 51.47 94 THR A CA 1
ATOM 728 C C . THR A 1 94 ? 6.365 18.290 2.875 1.00 51.47 94 THR A C 1
ATOM 730 O O . THR A 1 94 ? 7.015 19.315 3.070 1.00 51.47 94 THR A O 1
ATOM 733 N N . GLY A 1 95 ? 6.951 17.093 2.741 1.00 44.69 95 GLY A N 1
ATOM 734 C CA . GLY A 1 95 ? 8.400 16.920 2.567 1.00 44.69 95 GLY A CA 1
ATOM 735 C C . GLY A 1 95 ? 9.269 17.383 3.743 1.00 44.69 95 GLY A C 1
ATOM 736 O O . GLY A 1 95 ? 10.427 17.744 3.546 1.00 44.69 95 GLY A O 1
ATOM 737 N N . GLY A 1 96 ? 8.731 17.412 4.964 1.00 43.50 96 GLY A N 1
ATOM 738 C CA . GLY A 1 96 ? 9.578 17.575 6.148 1.00 43.50 96 GLY A CA 1
ATOM 739 C C . GLY A 1 96 ? 10.098 16.216 6.619 1.00 43.50 96 GLY A C 1
ATOM 740 O O . GLY A 1 96 ? 9.611 15.181 6.177 1.00 43.50 96 GLY A O 1
ATOM 741 N N . GLY A 1 97 ? 11.098 16.228 7.505 1.00 47.72 97 GLY A N 1
ATOM 742 C CA . GLY A 1 97 ? 11.692 15.011 8.071 1.00 47.72 97 GLY A CA 1
ATOM 743 C C . GLY A 1 97 ? 10.700 14.126 8.848 1.00 47.72 97 GLY A C 1
ATOM 744 O O . GLY A 1 97 ? 9.497 14.393 8.840 1.00 47.72 97 GLY A O 1
ATOM 745 N N . PRO A 1 98 ? 11.186 13.095 9.562 1.00 51.72 98 PRO A N 1
ATOM 746 C CA . PRO A 1 98 ? 10.334 12.049 10.107 1.00 51.72 98 PRO A CA 1
ATOM 747 C C . PRO A 1 98 ? 9.166 12.628 10.908 1.00 51.72 98 PRO A C 1
ATOM 749 O O . PRO A 1 98 ? 9.370 13.362 11.878 1.00 51.72 98 PRO A O 1
ATOM 752 N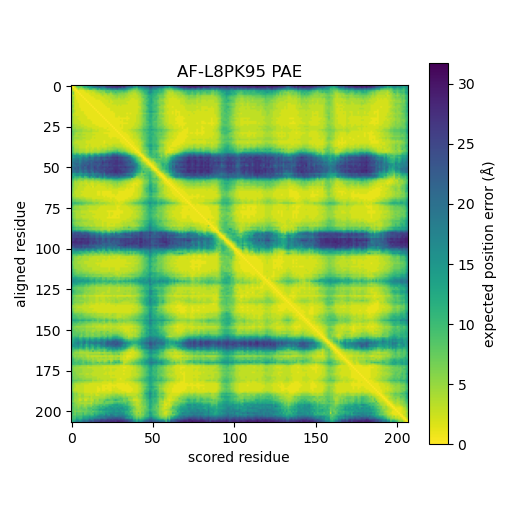 N . ASP A 1 99 ? 7.946 12.259 10.516 1.00 57.19 99 ASP A N 1
ATOM 753 C CA . ASP A 1 99 ? 6.730 12.489 11.293 1.00 57.19 99 ASP A CA 1
ATOM 754 C C . ASP A 1 99 ? 6.195 13.938 11.344 1.00 57.19 99 ASP A C 1
ATOM 756 O O . ASP A 1 99 ? 5.676 14.421 12.361 1.00 57.19 99 ASP A O 1
ATOM 760 N N . THR A 1 100 ? 6.244 14.642 10.207 1.00 53.09 100 THR A N 1
ATOM 761 C CA . THR A 1 100 ? 5.733 16.024 10.054 1.00 53.09 100 THR A CA 1
ATOM 762 C C . THR A 1 100 ? 4.280 16.231 10.478 1.00 53.09 100 THR A C 1
ATOM 764 O O . THR A 1 100 ? 3.871 17.361 10.742 1.00 53.09 100 THR A O 1
ATOM 767 N N . GLY A 1 101 ? 3.485 15.163 10.591 1.00 57.94 101 GLY A N 1
ATOM 768 C CA . GLY A 1 101 ? 2.043 15.203 10.852 1.00 57.94 101 GLY A CA 1
ATOM 769 C C . GLY A 1 101 ? 1.224 15.848 9.738 1.00 57.94 101 GLY A C 1
ATOM 770 O O . GLY A 1 101 ? 0.070 16.202 9.974 1.00 57.94 101 GLY A O 1
ATOM 771 N N . GLY A 1 102 ? 1.803 15.984 8.542 1.00 68.94 102 GLY A N 1
ATOM 772 C CA . GLY A 1 102 ? 1.028 16.123 7.318 1.00 68.94 102 GLY A CA 1
ATOM 773 C C . GLY A 1 102 ? 0.312 14.814 6.976 1.00 68.94 102 GLY A C 1
ATOM 774 O O . GLY A 1 102 ? 0.669 13.742 7.475 1.00 68.94 102 GLY A O 1
ATOM 775 N N . VAL A 1 103 ? -0.688 14.901 6.099 1.00 73.06 103 VAL A N 1
ATOM 776 C CA . VAL A 1 103 ? -1.282 13.722 5.444 1.00 73.06 103 VAL A CA 1
ATOM 777 C C . VAL A 1 103 ? -0.137 12.904 4.827 1.00 73.06 103 VAL A C 1
ATOM 779 O O . VAL A 1 103 ? 0.788 13.500 4.283 1.00 73.06 103 VAL A O 1
ATOM 782 N N . GLY A 1 104 ? -0.116 11.580 4.998 1.00 80.31 104 GLY A N 1
ATOM 783 C CA . GLY A 1 104 ? 1.024 10.732 4.605 1.00 80.31 104 GLY A CA 1
ATOM 784 C C . GLY A 1 104 ? 2.030 10.411 5.724 1.00 80.31 104 GLY A C 1
ATOM 785 O O . GLY A 1 104 ? 2.986 9.673 5.493 1.00 80.31 104 GLY A O 1
ATOM 786 N N . GLY A 1 105 ? 1.866 10.985 6.922 1.00 87.50 105 GLY A N 1
ATOM 787 C CA . GLY A 1 105 ? 2.741 10.758 8.078 1.00 87.50 105 GLY A CA 1
ATOM 788 C C . GLY A 1 105 ? 2.126 9.855 9.154 1.00 87.50 105 GLY A C 1
ATOM 789 O O . GLY A 1 105 ? 0.910 9.845 9.368 1.00 87.50 105 GLY A O 1
ATOM 790 N N . LEU A 1 106 ? 2.974 9.151 9.911 1.00 89.88 106 LEU A N 1
ATOM 791 C CA . LEU A 1 106 ? 2.536 8.229 10.967 1.00 89.88 106 LEU A CA 1
ATOM 792 C C . LEU A 1 106 ? 1.751 8.924 12.093 1.00 89.88 106 LEU A C 1
ATOM 794 O O . LEU A 1 106 ? 0.732 8.401 12.545 1.00 89.88 106 LEU A O 1
ATOM 798 N N . ARG A 1 107 ? 2.172 10.111 12.532 1.00 88.56 107 ARG A N 1
ATOM 799 C CA . ARG A 1 107 ? 1.475 10.922 13.542 1.00 88.56 107 ARG A CA 1
ATOM 800 C C . ARG A 1 107 ? 0.108 11.355 13.075 1.00 88.56 107 ARG A C 1
ATOM 802 O O . ARG A 1 107 ? -0.824 11.299 13.868 1.00 88.56 107 ARG A O 1
ATOM 809 N N . TYR A 1 108 ? -0.022 11.742 11.806 1.00 90.06 108 TYR A N 1
ATOM 810 C CA . TYR A 1 108 ? -1.327 12.060 11.238 1.00 90.06 108 TYR A CA 1
ATOM 811 C C . TYR A 1 108 ? -2.229 10.827 11.235 1.00 90.06 108 TYR A C 1
ATOM 813 O O . TYR A 1 108 ? -3.361 10.904 11.698 1.00 90.06 108 TYR A O 1
ATOM 821 N N . ALA A 1 109 ? -1.714 9.673 10.802 1.00 92.50 109 ALA A N 1
ATOM 822 C CA . ALA A 1 109 ? -2.469 8.426 10.801 1.00 92.50 109 ALA A CA 1
ATOM 823 C C . ALA A 1 109 ? -2.925 8.014 12.213 1.00 92.50 109 ALA A C 1
ATOM 825 O O . ALA A 1 109 ? -4.085 7.662 12.413 1.00 92.50 109 ALA A O 1
ATOM 826 N N . LEU A 1 110 ? -2.049 8.104 13.217 1.00 93.12 110 LEU A N 1
ATOM 827 C CA . LEU A 1 110 ? -2.399 7.798 14.608 1.00 93.12 110 LEU A CA 1
ATOM 828 C C . LEU A 1 110 ? -3.412 8.794 15.189 1.00 93.12 110 LEU A C 1
ATOM 830 O O . LEU A 1 110 ? -4.313 8.390 15.924 1.00 93.12 110 LEU A O 1
ATOM 834 N N . GLU A 1 111 ? -3.283 10.076 14.853 1.00 91.88 111 GLU A N 1
ATOM 835 C CA . GLU A 1 111 ? -4.233 11.107 15.269 1.00 91.88 111 GLU A CA 1
ATOM 836 C C . GLU A 1 111 ? -5.598 10.915 14.602 1.00 91.88 111 GLU A C 1
ATOM 838 O O . GLU A 1 111 ? -6.619 10.992 15.281 1.00 91.88 111 GLU A O 1
ATOM 843 N N . TYR A 1 112 ? -5.624 10.572 13.311 1.00 93.50 112 TYR A N 1
ATOM 844 C CA . TYR A 1 112 ? -6.840 10.206 12.587 1.00 93.50 112 TYR A CA 1
ATOM 845 C C . TYR A 1 112 ? -7.582 9.076 13.308 1.00 93.50 112 TYR A C 1
ATOM 847 O O . TYR A 1 112 ? -8.785 9.181 13.543 1.00 93.50 112 TYR A O 1
ATOM 855 N N . GLN A 1 113 ? -6.865 8.023 13.717 1.00 93.94 113 GLN A N 1
ATOM 856 C CA . GLN A 1 113 ? -7.462 6.909 14.458 1.00 93.94 113 GLN A CA 1
ATOM 857 C C . GLN A 1 113 ? -8.003 7.344 15.826 1.00 93.94 113 GLN A C 1
ATOM 859 O O . GLN A 1 113 ? -9.082 6.913 16.226 1.00 93.94 113 GLN A O 1
ATOM 864 N N . ARG A 1 114 ? -7.283 8.221 16.541 1.00 93.62 114 ARG A N 1
ATOM 865 C CA . ARG A 1 114 ? -7.714 8.763 17.842 1.00 93.62 114 ARG A CA 1
ATOM 866 C C . ARG A 1 114 ? -8.975 9.622 17.728 1.00 93.62 114 ARG A C 1
ATOM 868 O O . ARG A 1 114 ? -9.795 9.625 18.640 1.00 93.62 114 ARG A O 1
ATOM 875 N N . LEU A 1 115 ? -9.081 10.381 16.644 1.00 93.50 115 LEU A N 1
ATOM 876 C CA . LEU A 1 115 ? -10.178 11.301 16.348 1.00 93.50 115 LEU A CA 1
ATOM 877 C C . LEU A 1 115 ? -11.334 10.648 15.595 1.00 93.50 115 LEU A C 1
ATOM 879 O O . LEU A 1 115 ? -12.285 11.316 15.202 1.00 93.50 115 LEU A O 1
ATOM 883 N N . GLU A 1 116 ? -11.240 9.350 15.360 1.00 93.75 116 GLU A N 1
ATOM 884 C CA . GLU A 1 116 ? -12.235 8.612 14.613 1.00 93.75 116 GLU A CA 1
ATOM 885 C C . GLU A 1 116 ? -12.547 9.214 13.230 1.00 93.75 116 GLU A C 1
ATOM 887 O O . GLU A 1 116 ? -13.696 9.295 12.789 1.00 93.75 116 GLU A O 1
ATOM 892 N N . GLY A 1 117 ? -11.498 9.674 12.548 1.00 90.19 117 GLY A N 1
ATOM 893 C CA . GLY A 1 117 ? -11.606 10.265 11.221 1.00 90.19 117 GLY A CA 1
ATOM 894 C C . GLY A 1 117 ? -12.385 11.577 11.166 1.00 90.19 117 GLY A C 1
ATOM 895 O O . GLY A 1 117 ? -12.750 12.030 10.077 1.00 90.19 117 GLY A O 1
ATOM 896 N N . ARG A 1 118 ? -12.658 12.207 12.317 1.00 91.69 118 ARG A N 1
ATOM 897 C CA . ARG A 1 118 ? -13.462 13.428 12.405 1.00 91.69 118 ARG A CA 1
ATOM 898 C C . ARG A 1 118 ? -12.830 14.484 13.296 1.00 91.69 118 ARG A C 1
ATOM 900 O O . ARG A 1 118 ? -12.280 14.213 14.354 1.00 91.69 118 ARG A O 1
ATOM 907 N N . GLN A 1 119 ? -12.949 15.731 12.877 1.00 86.69 119 GLN A N 1
ATOM 908 C CA . GLN A 1 119 ? -12.617 16.883 13.700 1.00 86.69 119 GLN A CA 1
ATOM 909 C C . GLN A 1 119 ? -13.694 17.108 14.773 1.00 86.69 119 GLN A C 1
ATOM 911 O O . GLN A 1 119 ? -14.795 16.561 14.706 1.00 86.69 119 GLN A O 1
ATOM 916 N N . ALA A 1 120 ? -13.380 17.935 15.774 1.00 85.12 120 ALA A N 1
ATOM 917 C CA . ALA A 1 120 ? -14.301 18.246 16.872 1.00 85.12 120 ALA A CA 1
ATOM 918 C C . ALA A 1 120 ? -15.601 18.934 16.407 1.00 85.12 120 ALA A C 1
ATOM 920 O O . ALA A 1 120 ? -16.620 18.852 17.086 1.00 85.12 120 ALA A O 1
ATOM 921 N N . ASP A 1 121 ? -15.572 19.592 15.249 1.00 89.12 121 ASP A N 1
ATOM 922 C CA . ASP A 1 121 ? -16.730 20.202 14.587 1.00 89.12 121 ASP A CA 1
ATOM 923 C C . ASP A 1 121 ? -17.547 19.203 13.737 1.00 89.12 121 ASP A C 1
ATOM 925 O O . ASP A 1 121 ? -18.555 19.573 13.134 1.00 89.12 121 ASP A O 1
ATOM 929 N N . GLY A 1 122 ? -17.139 17.930 13.701 1.00 86.44 122 GLY A N 1
ATOM 930 C CA . GLY A 1 122 ? -17.790 16.849 12.965 1.00 86.44 122 GLY A CA 1
ATOM 931 C C . GLY A 1 122 ? -17.344 16.699 11.508 1.00 86.44 122 GLY A C 1
ATOM 932 O O . GLY A 1 122 ? -17.749 15.722 10.858 1.00 86.44 122 GLY A O 1
ATOM 933 N N . LEU A 1 123 ? -16.505 17.609 10.994 1.00 87.94 123 LEU A N 1
ATOM 934 C CA . LEU A 1 123 ? -15.950 17.512 9.645 1.00 87.94 123 LEU A CA 1
ATOM 935 C C . LEU A 1 123 ? -15.044 16.287 9.519 1.00 87.94 123 LEU A C 1
ATOM 937 O O . LEU A 1 123 ? -14.362 15.890 10.462 1.00 87.94 123 LEU A O 1
ATOM 941 N N . ARG A 1 124 ? -15.048 15.664 8.339 1.00 87.81 124 ARG A N 1
ATOM 942 C CA . ARG A 1 124 ? -14.190 14.508 8.068 1.00 87.81 124 ARG A CA 1
ATOM 943 C C . ARG A 1 124 ? -12.751 14.955 7.864 1.00 87.81 124 ARG A C 1
ATOM 945 O O . ARG A 1 124 ? -12.487 15.904 7.129 1.00 87.81 124 ARG A O 1
ATOM 952 N N . LEU A 1 125 ? -11.836 14.228 8.488 1.00 88.00 125 LEU A N 1
ATOM 953 C CA . LEU A 1 125 ? -10.415 14.325 8.200 1.00 88.00 125 LEU A CA 1
ATOM 954 C C . LEU A 1 125 ? -10.117 13.688 6.838 1.00 88.00 125 LEU A C 1
ATOM 956 O O . LEU A 1 125 ? -10.808 12.765 6.403 1.00 88.00 125 LEU A O 1
ATOM 960 N N . SER A 1 126 ? -9.070 14.177 6.177 1.00 88.56 126 SER A N 1
ATOM 961 C CA . SER A 1 126 ? -8.535 13.552 4.969 1.00 88.56 126 SER A CA 1
ATOM 962 C C . SER A 1 126 ? -8.095 12.116 5.243 1.00 88.56 126 SER A C 1
ATOM 964 O O . SER A 1 126 ? -7.656 11.788 6.347 1.00 88.56 126 SER A O 1
ATOM 966 N N . ARG A 1 127 ? -8.195 11.262 4.220 1.00 88.12 127 ARG A N 1
ATOM 967 C CA . ARG A 1 127 ? -7.775 9.863 4.316 1.00 88.12 127 ARG A CA 1
ATOM 968 C C . ARG A 1 127 ? -6.310 9.781 4.752 1.00 88.12 127 ARG A C 1
ATOM 970 O O . 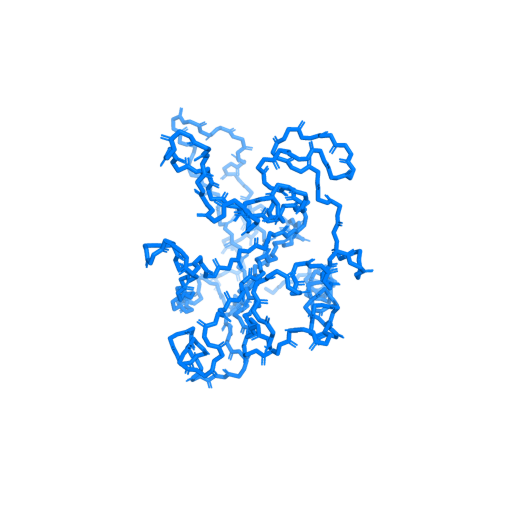ARG A 1 127 ? -5.472 10.453 4.148 1.00 88.12 127 ARG A O 1
ATOM 977 N N . PRO A 1 128 ? -5.993 9.000 5.794 1.00 90.19 128 PRO A N 1
ATOM 978 C CA . PRO A 1 128 ? -4.618 8.773 6.177 1.00 90.19 128 PRO A CA 1
ATOM 979 C C . PRO A 1 128 ? -3.987 7.721 5.260 1.00 90.19 128 PRO A C 1
ATOM 981 O O . PRO A 1 128 ? -4.612 6.731 4.891 1.00 90.19 128 PRO A O 1
ATOM 984 N N . GLU A 1 129 ? -2.717 7.932 4.962 1.00 89.75 129 GLU A N 1
ATOM 985 C CA . GLU A 1 129 ? -1.812 6.989 4.310 1.00 89.75 129 GLU A CA 1
ATOM 986 C C . GLU A 1 129 ? -0.428 7.162 4.952 1.00 89.75 129 GLU A C 1
ATOM 988 O O . GLU A 1 129 ? -0.201 8.146 5.672 1.00 89.75 129 GLU A O 1
ATOM 993 N N . LEU A 1 130 ? 0.484 6.214 4.740 1.00 91.31 130 LEU A N 1
ATOM 994 C CA . LEU A 1 130 ? 1.903 6.403 5.050 1.00 91.31 130 LEU A CA 1
ATOM 995 C C . LEU A 1 130 ? 2.682 6.448 3.744 1.00 91.31 130 LEU A C 1
ATOM 997 O O . LEU A 1 130 ? 2.622 5.490 2.980 1.00 91.31 130 LEU A O 1
ATOM 1001 N N . ASN A 1 131 ? 3.434 7.521 3.524 1.00 88.00 131 ASN A N 1
ATOM 1002 C CA . ASN A 1 131 ? 4.212 7.704 2.305 1.00 88.00 131 ASN A CA 1
ATOM 1003 C C . ASN A 1 131 ? 5.706 7.701 2.615 1.00 88.00 131 ASN A C 1
ATOM 1005 O O . ASN A 1 131 ? 6.170 8.438 3.487 1.00 88.00 131 ASN A O 1
ATOM 1009 N N . ASP A 1 132 ? 6.434 6.887 1.864 1.00 86.50 132 ASP A N 1
ATOM 1010 C CA . ASP A 1 132 ? 7.887 6.841 1.762 1.00 86.50 132 ASP A CA 1
ATOM 1011 C C . ASP A 1 132 ? 8.253 7.000 0.270 1.00 86.50 132 ASP A C 1
ATOM 1013 O O . ASP A 1 132 ? 7.441 6.644 -0.589 1.00 86.50 132 ASP A O 1
ATOM 1017 N N . PRO A 1 133 ? 9.443 7.518 -0.087 1.00 82.44 133 PRO A N 1
ATOM 1018 C CA . PRO A 1 133 ? 9.843 7.629 -1.492 1.00 82.44 133 PRO A CA 1
ATOM 1019 C C . PRO A 1 133 ? 9.762 6.316 -2.285 1.00 82.44 133 PRO A C 1
ATOM 1021 O O . PRO A 1 133 ? 9.570 6.353 -3.496 1.00 82.44 133 PRO A O 1
ATOM 1024 N N . SER A 1 134 ? 9.915 5.169 -1.617 1.00 82.62 134 SER A N 1
ATOM 1025 C CA . SER A 1 134 ? 9.978 3.850 -2.260 1.00 82.62 134 SER A CA 1
ATOM 1026 C C . SER A 1 134 ? 8.697 3.018 -2.142 1.00 82.62 134 SER A C 1
ATOM 1028 O O . SER A 1 134 ? 8.556 2.005 -2.833 1.00 82.62 134 SER A O 1
ATOM 1030 N N . PHE A 1 135 ? 7.757 3.409 -1.275 1.00 90.62 135 PHE A N 1
ATOM 1031 C CA . PHE A 1 135 ? 6.492 2.697 -1.110 1.00 90.62 135 PHE A CA 1
ATOM 1032 C C . PHE A 1 135 ? 5.448 3.525 -0.347 1.00 90.62 135 PHE A C 1
ATOM 1034 O O . PHE A 1 135 ? 5.775 4.443 0.407 1.00 90.62 135 PHE A O 1
ATOM 1041 N N . SER A 1 136 ? 4.179 3.151 -0.476 1.00 93.25 136 SER A N 1
ATOM 1042 C CA . SER A 1 136 ? 3.087 3.703 0.328 1.00 93.25 136 SER A CA 1
ATOM 1043 C C . SER A 1 136 ? 2.316 2.609 1.061 1.00 93.25 136 SER A C 1
ATOM 1045 O O . SER A 1 136 ? 2.320 1.442 0.667 1.00 93.25 136 SER A O 1
ATOM 1047 N N . VAL A 1 137 ? 1.677 2.977 2.169 1.00 95.31 137 VAL A N 1
ATOM 1048 C CA . VAL A 1 137 ? 0.842 2.084 2.975 1.00 95.31 137 VAL A CA 1
ATOM 1049 C C . VAL A 1 137 ? -0.549 2.676 3.102 1.00 95.31 137 VAL A C 1
ATOM 1051 O O . VAL A 1 137 ? -0.722 3.786 3.611 1.00 95.31 137 VAL A O 1
ATOM 1054 N N . GLU A 1 138 ? -1.541 1.881 2.732 1.00 95.50 138 GLU A N 1
ATOM 1055 C CA . GLU A 1 138 ? -2.952 2.167 2.948 1.00 95.50 138 GLU A CA 1
ATOM 1056 C C . GLU A 1 138 ? -3.637 1.003 3.673 1.00 95.50 138 GLU A C 1
ATOM 1058 O O . GLU A 1 138 ? -3.111 -0.109 3.765 1.00 95.50 138 GLU A O 1
ATOM 1063 N N . TRP A 1 139 ? -4.817 1.259 4.227 1.00 96.56 139 TRP A N 1
ATOM 1064 C CA . TRP A 1 139 ? -5.602 0.252 4.933 1.00 96.56 139 TRP A CA 1
ATOM 1065 C C . TRP A 1 139 ? -7.096 0.517 4.804 1.00 96.56 139 TRP A C 1
ATOM 1067 O O . TRP A 1 139 ? -7.521 1.604 4.401 1.00 96.56 139 TRP A O 1
ATOM 1077 N N . ASP A 1 140 ? -7.884 -0.503 5.142 1.00 95.94 140 ASP A N 1
ATOM 1078 C CA . ASP A 1 140 ? -9.326 -0.373 5.305 1.00 95.94 140 ASP A CA 1
ATOM 1079 C C . ASP A 1 140 ? -9.626 0.621 6.425 1.00 95.94 140 ASP A C 1
ATOM 1081 O O . ASP A 1 140 ? -9.262 0.390 7.584 1.00 95.94 140 ASP A O 1
ATOM 1085 N N . ASP A 1 141 ? -10.325 1.701 6.091 1.00 93.31 141 ASP A N 1
ATOM 1086 C CA . ASP A 1 141 ? -10.833 2.621 7.089 1.00 93.31 141 ASP A CA 1
ATOM 1087 C C . ASP A 1 141 ? -12.055 1.993 7.748 1.00 93.31 141 ASP A C 1
ATOM 1089 O O . ASP A 1 141 ? -13.060 1.727 7.077 1.00 93.31 141 ASP A O 1
ATOM 1093 N N . PRO A 1 142 ? -12.026 1.728 9.056 1.00 90.38 142 PRO A N 1
ATOM 1094 C CA . PRO A 1 142 ? -13.145 1.024 9.632 1.00 90.38 142 PRO A CA 1
ATOM 1095 C C . PRO A 1 142 ? -14.278 1.999 10.007 1.00 90.38 142 PRO A C 1
ATOM 1097 O O . PRO A 1 142 ? -15.359 1.554 10.398 1.00 90.38 142 PRO A O 1
ATOM 1100 N N . TRP A 1 143 ? -14.054 3.315 9.898 1.00 90.12 143 TRP A N 1
ATOM 1101 C CA . TRP A 1 143 ? -15.017 4.366 10.222 1.00 90.12 143 TRP A CA 1
ATOM 1102 C C . TRP A 1 143 ? -15.617 5.025 8.972 1.00 90.12 143 TRP A C 1
ATOM 1104 O O . TRP A 1 143 ? -16.704 5.611 9.050 1.00 90.12 143 TRP A O 1
ATOM 1114 N N . ASP A 1 144 ? -14.956 4.908 7.815 1.00 88.06 144 ASP A N 1
ATOM 1115 C CA . ASP A 1 144 ? -15.550 5.202 6.510 1.00 88.06 144 ASP A CA 1
ATOM 1116 C C . ASP A 1 144 ? -15.633 3.934 5.637 1.00 88.06 144 ASP A C 1
ATOM 1118 O O . ASP A 1 144 ? -14.653 3.540 5.008 1.00 88.06 144 ASP A O 1
ATOM 1122 N N . PRO A 1 145 ? -16.815 3.297 5.516 1.00 83.38 145 PRO A N 1
ATOM 1123 C CA . PRO A 1 145 ? -16.965 2.069 4.737 1.00 83.38 145 PRO A CA 1
ATOM 1124 C C . PRO A 1 145 ? -16.740 2.261 3.230 1.00 83.38 145 PRO A C 1
ATOM 1126 O O . PRO A 1 145 ? -16.648 1.255 2.519 1.00 83.38 145 PRO A O 1
ATOM 1129 N N . ALA A 1 146 ? -16.683 3.506 2.740 1.00 86.69 146 ALA A N 1
ATOM 1130 C CA . ALA A 1 146 ? -16.303 3.810 1.365 1.00 86.69 146 ALA A CA 1
ATOM 1131 C C . ALA A 1 146 ? -14.787 3.698 1.136 1.00 86.69 146 ALA A C 1
ATOM 1133 O O . ALA A 1 146 ? -14.359 3.583 -0.010 1.00 86.69 146 ALA A O 1
ATOM 1134 N N . TRP A 1 147 ? -13.972 3.725 2.193 1.00 89.69 147 TRP A N 1
ATOM 1135 C CA . TRP A 1 147 ? -12.515 3.664 2.101 1.00 89.69 147 TRP A CA 1
ATOM 1136 C C . TRP A 1 147 ? -12.024 2.274 2.458 1.00 89.69 147 TRP A C 1
ATOM 1138 O O . TRP A 1 147 ? -11.737 1.942 3.607 1.00 89.69 147 TRP A O 1
ATOM 1148 N N . LYS A 1 148 ? -11.939 1.444 1.426 1.00 93.88 148 LYS A N 1
ATOM 1149 C CA . LYS A 1 148 ? -11.440 0.081 1.526 1.00 93.88 148 LYS A CA 1
ATOM 1150 C C . LYS A 1 148 ? -10.268 -0.098 0.590 1.00 93.88 148 LYS A C 1
ATOM 1152 O O . LYS A 1 148 ? -10.261 0.454 -0.504 1.00 93.88 148 LYS A O 1
ATOM 1157 N N . VAL A 1 149 ? -9.324 -0.918 1.024 1.00 95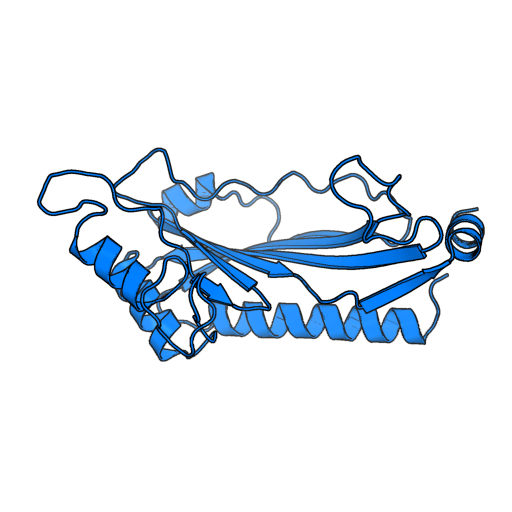.25 149 VAL A N 1
ATOM 1158 C CA . VAL A 1 149 ? -8.268 -1.430 0.158 1.00 95.25 149 VAL A CA 1
ATOM 1159 C C . VAL A 1 149 ? -8.917 -2.169 -1.009 1.00 95.25 149 VAL A C 1
ATOM 1161 O O . VAL A 1 149 ? -9.775 -3.044 -0.814 1.00 95.25 149 VAL A O 1
ATOM 1164 N N . GLU A 1 150 ? -8.517 -1.796 -2.216 1.00 94.00 150 GLU A N 1
ATOM 1165 C CA . GLU A 1 150 ? -9.056 -2.355 -3.448 1.00 94.00 150 GLU A CA 1
ATOM 1166 C C . GLU A 1 150 ? -8.342 -3.658 -3.826 1.00 94.00 150 GLU A C 1
ATOM 1168 O O . GLU A 1 150 ? -7.189 -3.905 -3.456 1.00 94.00 150 GLU A O 1
ATOM 1173 N N . GLU A 1 151 ? -9.054 -4.514 -4.563 1.00 93.25 151 GLU A N 1
ATOM 1174 C CA . GLU A 1 151 ? -8.411 -5.650 -5.223 1.00 93.25 151 GLU A CA 1
ATOM 1175 C C . GLU A 1 151 ? -7.420 -5.142 -6.266 1.00 93.25 151 GLU A C 1
ATOM 1177 O O . GLU A 1 151 ? -7.728 -4.177 -6.975 1.00 93.25 151 GLU A O 1
ATOM 1182 N N . PRO A 1 152 ? -6.268 -5.810 -6.427 1.00 90.31 152 PRO A N 1
ATOM 1183 C CA . PRO A 1 152 ? -5.380 -5.462 -7.510 1.00 90.31 152 PRO A CA 1
ATOM 1184 C C . PRO A 1 152 ? -6.072 -5.782 -8.833 1.00 90.31 152 PRO A C 1
ATOM 1186 O O . PRO A 1 152 ? -6.854 -6.736 -8.949 1.00 90.31 152 PRO A O 1
ATOM 1189 N N . LEU A 1 153 ? -5.755 -5.002 -9.863 1.00 86.12 153 LEU A N 1
ATOM 1190 C CA . LEU A 1 153 ? -6.219 -5.324 -11.201 1.00 86.12 153 LEU A CA 1
ATOM 1191 C C . LEU A 1 153 ? -5.703 -6.718 -11.601 1.00 86.12 153 LEU A C 1
ATOM 1193 O O . LEU A 1 153 ? -4.569 -7.086 -11.262 1.00 86.12 153 LEU A O 1
ATOM 1197 N N . PRO A 1 154 ? -6.513 -7.511 -12.328 1.00 82.75 154 PRO A N 1
ATOM 1198 C CA . PRO A 1 154 ? -6.058 -8.783 -12.859 1.00 82.75 154 PRO A CA 1
ATOM 1199 C C . PRO A 1 154 ? -4.759 -8.594 -13.631 1.00 82.75 154 PRO A C 1
ATOM 1201 O O . PRO A 1 154 ? -4.608 -7.604 -14.350 1.00 82.75 154 PRO A O 1
ATOM 1204 N N . CYS A 1 155 ? -3.843 -9.554 -13.498 1.00 80.25 155 CYS A N 1
ATOM 1205 C CA . CYS A 1 155 ? -2.588 -9.517 -14.228 1.00 80.25 155 CYS A CA 1
ATOM 1206 C C . CYS A 1 155 ? -2.853 -9.280 -15.719 1.00 80.25 155 CYS A C 1
ATOM 1208 O O . CYS A 1 155 ? -3.536 -10.101 -16.344 1.00 80.25 155 CYS A O 1
ATOM 1210 N N . PRO A 1 156 ? -2.360 -8.167 -16.293 1.00 70.25 156 PRO A N 1
ATOM 1211 C CA . PRO A 1 156 ? -2.559 -7.914 -17.704 1.00 70.25 156 PRO A CA 1
ATOM 1212 C C . PRO A 1 156 ? -1.877 -9.029 -18.497 1.00 70.25 156 PRO A C 1
ATOM 1214 O O . PRO A 1 156 ? -0.832 -9.546 -18.091 1.00 70.25 156 PRO A O 1
ATOM 1217 N N . SER A 1 157 ? -2.459 -9.397 -19.643 1.00 62.09 157 SER A N 1
ATOM 1218 C CA . SER A 1 157 ? -1.730 -10.225 -20.605 1.00 62.09 157 SER A CA 1
ATOM 1219 C C . SER A 1 157 ? -0.407 -9.517 -20.891 1.00 62.09 157 SER A C 1
ATOM 1221 O O . SER A 1 157 ? -0.439 -8.319 -21.192 1.00 62.09 157 SER A O 1
ATOM 1223 N N . PRO A 1 158 ? 0.740 -10.199 -20.763 1.00 58.00 158 PRO A N 1
ATOM 1224 C CA . PRO A 1 158 ? 2.022 -9.530 -20.850 1.00 58.00 158 PRO A CA 1
ATOM 1225 C C . PRO A 1 158 ? 2.128 -8.823 -22.203 1.00 58.00 158 PRO A C 1
ATOM 1227 O O . PRO A 1 158 ? 1.971 -9.437 -23.257 1.00 58.00 158 PRO A O 1
ATOM 1230 N N . ALA A 1 159 ? 2.367 -7.510 -22.164 1.00 49.38 159 ALA A N 1
ATOM 1231 C CA . ALA A 1 159 ? 2.593 -6.701 -23.360 1.00 49.38 159 ALA A CA 1
ATOM 1232 C C . ALA A 1 159 ? 3.912 -7.071 -24.066 1.00 49.38 159 ALA A C 1
ATOM 1234 O O . ALA A 1 159 ? 4.130 -6.658 -25.203 1.00 49.38 159 ALA A O 1
ATOM 1235 N N . TRP A 1 160 ? 4.777 -7.850 -23.401 1.00 54.28 160 TRP A N 1
ATOM 1236 C CA . TRP A 1 160 ? 6.106 -8.242 -23.856 1.00 54.28 160 TRP A CA 1
ATOM 1237 C C . TRP A 1 160 ? 6.438 -9.697 -23.502 1.00 54.28 160 TRP A C 1
ATOM 1239 O O . TRP A 1 160 ? 5.993 -10.156 -22.452 1.00 54.28 160 TRP A O 1
ATOM 1249 N N . PRO A 1 161 ? 7.273 -10.404 -24.292 1.00 57.47 161 PRO A N 1
ATOM 1250 C CA . PRO A 1 161 ? 7.625 -11.807 -24.036 1.00 57.47 161 PRO A CA 1
ATOM 1251 C C . PRO A 1 161 ? 8.223 -12.055 -22.643 1.00 57.47 161 PRO A C 1
ATOM 1253 O O . PRO A 1 161 ? 8.064 -13.139 -22.090 1.00 57.47 161 PRO A O 1
ATOM 1256 N N . ASP A 1 162 ? 8.876 -11.036 -22.075 1.00 62.72 162 ASP A N 1
ATOM 1257 C CA . ASP A 1 162 ? 9.581 -11.110 -20.794 1.00 62.72 162 ASP A CA 1
ATOM 1258 C C . ASP A 1 162 ? 8.834 -10.424 -19.634 1.00 62.72 162 ASP A C 1
ATOM 1260 O O . ASP A 1 162 ? 9.350 -10.418 -18.513 1.00 62.72 162 A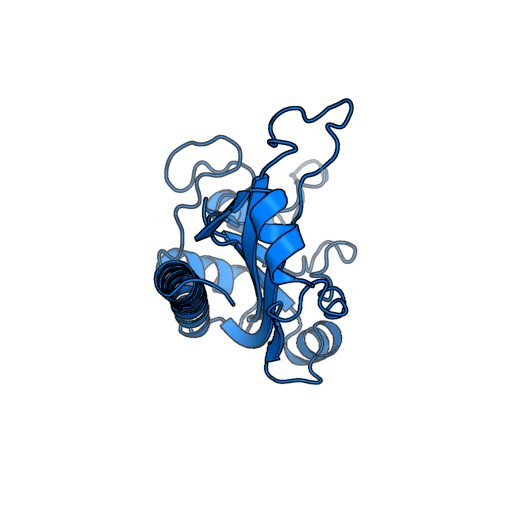SP A O 1
ATOM 1264 N N . GLY A 1 163 ? 7.652 -9.842 -19.872 1.00 72.50 163 GLY A N 1
ATOM 1265 C CA . GLY A 1 163 ? 6.821 -9.253 -18.819 1.00 72.50 163 GLY A CA 1
ATOM 1266 C C . GLY A 1 163 ? 6.272 -10.337 -17.892 1.00 72.50 163 GLY A C 1
ATOM 1267 O O . GLY A 1 163 ? 5.867 -11.407 -18.351 1.00 72.50 163 GLY A O 1
ATOM 1268 N N . ARG A 1 164 ? 6.275 -10.087 -16.582 1.00 83.81 164 ARG A N 1
ATOM 1269 C CA . ARG A 1 164 ? 5.804 -11.059 -15.584 1.00 83.81 164 ARG A CA 1
ATOM 1270 C C . ARG A 1 164 ? 4.780 -10.392 -14.687 1.00 83.81 164 ARG A C 1
ATOM 1272 O O . ARG A 1 164 ? 5.048 -9.332 -14.146 1.00 83.81 164 ARG A O 1
ATOM 1279 N N . CYS A 1 165 ? 3.634 -11.032 -14.505 1.00 87.56 165 CYS A N 1
ATOM 1280 C CA . CYS A 1 165 ? 2.701 -10.670 -13.453 1.00 87.56 165 CYS A CA 1
ATOM 1281 C C . CYS A 1 165 ? 2.251 -11.933 -12.734 1.00 87.56 165 CYS A C 1
ATOM 1283 O O . CYS A 1 165 ? 1.966 -12.950 -13.374 1.00 87.56 165 CYS A O 1
ATOM 1285 N N . LEU A 1 166 ? 2.243 -11.881 -11.408 1.00 89.06 166 LEU A N 1
ATOM 1286 C CA . LEU A 1 166 ? 1.961 -13.024 -10.558 1.00 89.06 166 LEU A CA 1
ATOM 1287 C C . LEU A 1 166 ? 1.238 -12.604 -9.280 1.00 89.06 166 LEU A C 1
ATOM 1289 O O . LEU A 1 166 ? 1.333 -11.465 -8.824 1.00 89.06 166 LEU A O 1
ATOM 1293 N N . VAL A 1 167 ? 0.511 -13.564 -8.712 1.00 90.06 167 VAL A N 1
ATOM 1294 C CA . VAL A 1 167 ? -0.170 -13.442 -7.423 1.00 90.06 167 VAL A CA 1
ATOM 1295 C C . VAL A 1 167 ? 0.226 -14.635 -6.562 1.00 90.06 167 VAL A C 1
ATOM 1297 O O . VAL A 1 167 ? 0.017 -15.784 -6.959 1.00 90.06 167 VAL A O 1
ATOM 1300 N N . GLU A 1 168 ? 0.797 -14.370 -5.391 1.00 91.25 168 GLU A N 1
ATOM 1301 C CA . GLU A 1 168 ? 1.398 -15.370 -4.504 1.00 91.25 168 GLU A CA 1
ATOM 1302 C C . GLU A 1 168 ? 0.844 -15.253 -3.070 1.00 91.25 168 GLU A C 1
ATOM 1304 O O . GLU A 1 168 ? 1.091 -14.239 -2.424 1.00 91.25 168 GLU A O 1
ATOM 1309 N N . PRO A 1 169 ? 0.148 -16.269 -2.517 1.00 89.12 169 PRO A N 1
ATOM 1310 C CA . PRO A 1 169 ? -0.355 -17.466 -3.187 1.00 89.12 169 PRO A CA 1
ATOM 1311 C C . PRO A 1 169 ? -1.559 -17.158 -4.094 1.00 89.12 169 PRO A C 1
ATOM 1313 O O . PRO A 1 169 ? -2.411 -16.325 -3.776 1.00 89.12 169 PRO A O 1
ATOM 1316 N N . ALA A 1 170 ? -1.663 -17.886 -5.208 1.00 83.06 170 ALA A N 1
ATOM 1317 C CA . ALA A 1 170 ? -2.759 -17.734 -6.161 1.00 83.06 170 ALA A CA 1
ATOM 1318 C C . ALA A 1 170 ? -4.131 -18.082 -5.546 1.00 83.06 170 ALA A C 1
ATOM 1320 O O . ALA A 1 170 ? -4.240 -18.940 -4.671 1.00 83.06 170 ALA A O 1
ATOM 1321 N N . GLY A 1 171 ? -5.193 -17.441 -6.048 1.00 82.00 171 GLY A N 1
ATOM 1322 C CA . GLY A 1 171 ? -6.582 -17.712 -5.645 1.00 82.00 171 GLY A CA 1
ATOM 1323 C C . GLY A 1 171 ? -7.042 -16.998 -4.369 1.00 82.00 171 GLY A C 1
ATOM 1324 O O . GLY A 1 171 ? -8.184 -17.182 -3.950 1.00 82.00 171 GLY A O 1
ATOM 1325 N N . THR A 1 172 ? -6.185 -16.170 -3.769 1.00 87.44 172 THR A N 1
ATOM 1326 C CA . THR A 1 172 ? -6.550 -15.307 -2.638 1.00 87.44 172 THR A CA 1
ATOM 1327 C C . THR A 1 172 ? -7.081 -13.961 -3.135 1.00 87.44 172 THR A C 1
ATOM 1329 O O . THR A 1 172 ? -6.704 -13.504 -4.209 1.00 87.44 172 THR A O 1
ATOM 1332 N N . THR A 1 173 ? -7.978 -13.341 -2.365 1.00 92.56 173 THR A N 1
ATOM 1333 C CA . THR A 1 173 ? -8.604 -12.042 -2.665 1.00 92.56 173 THR A CA 1
ATOM 1334 C C . THR A 1 173 ? -8.554 -11.155 -1.419 1.00 92.56 173 THR A C 1
ATOM 1336 O O . THR A 1 173 ? -8.640 -11.663 -0.293 1.00 92.56 173 THR A O 1
ATOM 1339 N N . VAL A 1 174 ? -8.444 -9.837 -1.586 1.00 95.56 174 VAL A N 1
ATOM 1340 C CA . VAL A 1 174 ? -8.660 -8.843 -0.519 1.00 95.56 174 VAL A CA 1
ATOM 1341 C C . VAL A 1 174 ? -10.016 -9.051 0.155 1.00 95.56 174 VAL A C 1
ATOM 1343 O O . VAL A 1 174 ? -10.117 -8.952 1.378 1.00 95.56 174 VAL A O 1
ATOM 1346 N N . ALA A 1 175 ? -11.066 -9.391 -0.596 1.00 94.75 175 ALA A N 1
ATOM 1347 C CA . ALA A 1 175 ? -12.378 -9.684 -0.017 1.00 94.75 175 ALA A CA 1
ATOM 1348 C C . ALA A 1 175 ? -12.333 -10.854 0.987 1.00 94.75 175 ALA A C 1
ATOM 1350 O O . ALA A 1 175 ? -12.858 -10.734 2.099 1.00 94.75 175 ALA A O 1
ATOM 1351 N N . ALA A 1 176 ? -11.668 -11.959 0.633 1.00 94.31 176 ALA A N 1
ATOM 1352 C CA . ALA A 1 176 ? -11.485 -13.099 1.533 1.00 94.31 176 ALA A CA 1
ATOM 1353 C C . ALA A 1 176 ? -10.586 -12.751 2.730 1.00 94.31 176 ALA A C 1
ATOM 1355 O O . ALA A 1 176 ? -10.883 -13.141 3.862 1.00 94.31 176 ALA A O 1
ATOM 1356 N N . ALA A 1 177 ? -9.525 -11.974 2.501 1.00 95.12 177 ALA A N 1
ATOM 1357 C CA . ALA A 1 177 ? -8.644 -11.487 3.557 1.00 95.12 177 ALA A CA 1
ATOM 1358 C C . ALA A 1 177 ? -9.412 -10.647 4.584 1.00 95.12 177 ALA A C 1
ATOM 1360 O O . ALA A 1 177 ? -9.323 -10.882 5.789 1.00 95.12 177 ALA A O 1
ATOM 1361 N N . ARG A 1 178 ? -10.248 -9.724 4.107 1.00 95.44 178 ARG A N 1
ATOM 1362 C CA . ARG A 1 178 ? -11.091 -8.872 4.946 1.00 95.44 178 ARG A CA 1
ATOM 1363 C C . ARG A 1 178 ? -12.106 -9.676 5.749 1.00 95.44 178 ARG A C 1
ATOM 1365 O O . ARG A 1 178 ? -12.296 -9.401 6.927 1.00 95.44 178 ARG A O 1
ATOM 1372 N N . ALA A 1 179 ? -12.716 -10.702 5.155 1.00 94.88 179 ALA A N 1
ATOM 1373 C CA . ALA A 1 179 ? -13.628 -11.589 5.878 1.00 94.88 179 ALA A CA 1
ATOM 1374 C C . ALA A 1 179 ? -12.935 -12.342 7.031 1.00 94.88 179 ALA A C 1
ATOM 1376 O O . ALA A 1 179 ? -13.568 -12.618 8.048 1.00 94.88 179 ALA A O 1
ATOM 1377 N N . ARG A 1 180 ? -11.640 -12.656 6.888 1.00 94.69 180 ARG A N 1
ATOM 1378 C CA . ARG A 1 180 ? -10.848 -13.363 7.904 1.00 94.69 180 ARG A CA 1
ATOM 1379 C C . ARG A 1 180 ? -10.263 -12.439 8.976 1.00 94.69 180 ARG A C 1
ATOM 1381 O O . ARG A 1 180 ? -10.253 -12.816 10.143 1.00 94.69 180 ARG A O 1
ATOM 1388 N N . HIS A 1 181 ? -9.757 -11.271 8.587 1.00 94.12 181 HIS A N 1
ATOM 1389 C CA . HIS A 1 181 ? -8.962 -10.392 9.458 1.00 94.12 181 HIS A CA 1
ATOM 1390 C C . HIS A 1 181 ? -9.688 -9.105 9.877 1.00 94.12 181 HIS A C 1
ATOM 1392 O O . HIS A 1 181 ? -9.211 -8.383 10.747 1.00 94.12 181 HIS A O 1
ATOM 1398 N N . GLY A 1 182 ? -10.833 -8.787 9.270 1.00 93.56 182 GLY A N 1
ATOM 1399 C CA . GLY A 1 182 ? -11.585 -7.550 9.499 1.00 93.56 182 GLY A CA 1
ATOM 1400 C C . GLY A 1 182 ? -10.992 -6.342 8.770 1.00 93.56 182 GLY A C 1
ATOM 1401 O O . GLY A 1 182 ? -11.688 -5.714 7.977 1.00 93.56 182 GLY A O 1
ATOM 1402 N N . THR A 1 183 ? -9.710 -6.053 8.999 1.00 95.62 183 THR A N 1
ATOM 1403 C CA . THR A 1 183 ? -8.972 -4.944 8.374 1.00 95.62 183 THR A CA 1
ATOM 1404 C C . THR A 1 183 ? -7.819 -5.482 7.536 1.00 95.62 183 THR A C 1
ATOM 1406 O O . THR A 1 183 ? -7.005 -6.272 8.026 1.00 95.62 183 THR A O 1
ATOM 1409 N N . VAL A 1 184 ? -7.721 -5.008 6.295 1.00 97.75 184 VAL A N 1
ATOM 1410 C CA . VAL A 1 184 ? -6.597 -5.276 5.393 1.00 97.75 184 VAL A CA 1
ATOM 1411 C C . VAL A 1 184 ? -5.730 -4.027 5.241 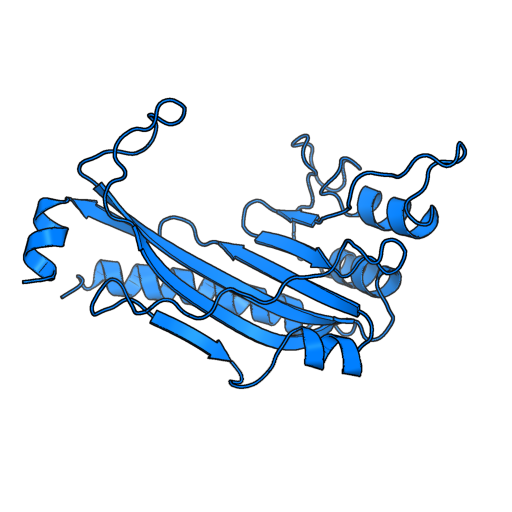1.00 97.75 184 VAL A C 1
ATOM 1413 O O . VAL A 1 184 ? -6.245 -2.917 5.124 1.00 97.75 184 VAL A O 1
ATOM 1416 N N . PHE A 1 185 ? -4.417 -4.227 5.240 1.00 98.06 185 PHE A N 1
ATOM 1417 C CA . PHE A 1 185 ? -3.398 -3.264 4.835 1.00 98.06 185 PHE A CA 1
ATOM 1418 C C . PHE A 1 185 ? -2.877 -3.648 3.447 1.00 98.06 185 PHE A C 1
ATOM 1420 O O . PHE A 1 185 ? -2.643 -4.832 3.193 1.00 98.06 185 PHE A O 1
ATOM 1427 N N . ALA A 1 186 ? -2.655 -2.663 2.583 1.00 98.00 186 ALA A N 1
ATOM 1428 C CA . ALA A 1 186 ? -1.921 -2.819 1.333 1.00 98.00 186 ALA A CA 1
ATOM 1429 C C . ALA A 1 186 ? -0.671 -1.941 1.365 1.00 98.00 186 ALA A C 1
ATOM 1431 O O . ALA A 1 186 ? -0.728 -0.765 1.728 1.00 98.00 186 ALA A O 1
ATOM 1432 N N . VAL A 1 187 ? 0.461 -2.537 1.000 1.00 97.44 187 VAL A N 1
ATOM 1433 C CA . VAL A 1 187 ? 1.731 -1.833 0.840 1.00 97.44 187 VAL A CA 1
ATOM 1434 C C . VAL A 1 187 ? 2.106 -1.862 -0.630 1.00 97.44 187 VAL A C 1
ATOM 1436 O O . VAL A 1 187 ? 2.337 -2.940 -1.180 1.00 97.44 187 VAL A O 1
ATOM 1439 N N . HIS A 1 188 ? 2.147 -0.685 -1.244 1.00 96.19 188 HIS A N 1
ATOM 1440 C CA . HIS A 1 188 ? 2.454 -0.492 -2.656 1.00 96.19 188 HIS A CA 1
ATOM 1441 C C . HIS A 1 188 ? 3.931 -0.163 -2.804 1.00 96.19 188 HIS A C 1
ATOM 1443 O O . HIS A 1 188 ? 4.373 0.898 -2.376 1.00 96.19 188 HIS A O 1
ATOM 1449 N N . PHE A 1 189 ? 4.690 -1.066 -3.406 1.00 94.12 189 PHE A N 1
ATOM 1450 C CA . PHE A 1 189 ? 6.103 -0.895 -3.719 1.00 94.12 189 PHE A CA 1
ATOM 1451 C C . PHE A 1 189 ? 6.255 -0.547 -5.191 1.00 94.12 189 PHE A C 1
ATOM 1453 O O . PHE A 1 189 ? 5.659 -1.202 -6.049 1.00 94.12 189 PHE A O 1
ATOM 1460 N N . THR A 1 190 ? 7.099 0.436 -5.481 1.00 88.12 190 THR A N 1
ATOM 1461 C CA . THR A 1 190 ? 7.496 0.766 -6.852 1.00 88.12 190 THR A CA 1
ATOM 1462 C C . THR A 1 190 ? 9.013 0.789 -6.906 1.00 88.12 190 THR A C 1
ATOM 1464 O O . THR A 1 190 ? 9.651 1.438 -6.077 1.00 88.12 190 THR A O 1
ATOM 1467 N N . SER A 1 191 ? 9.608 0.057 -7.846 1.00 86.75 191 SER A N 1
ATOM 1468 C CA . SER A 1 191 ? 11.043 0.181 -8.087 1.00 86.75 191 SER A CA 1
ATOM 1469 C C . SER A 1 191 ? 11.339 1.508 -8.778 1.00 86.75 191 SER A C 1
ATOM 1471 O O . SER A 1 191 ? 10.534 2.005 -9.567 1.00 86.75 191 SER A O 1
ATOM 1473 N N . GLU A 1 192 ? 12.550 2.023 -8.587 1.00 82.88 192 GLU A N 1
ATOM 1474 C CA . GLU A 1 192 ? 13.113 2.945 -9.570 1.00 82.88 192 GLU A CA 1
ATOM 1475 C C . GLU A 1 192 ? 13.176 2.269 -10.951 1.00 82.88 192 GLU A C 1
ATOM 1477 O O . GLU A 1 192 ? 13.093 1.037 -11.076 1.00 82.88 192 GLU A O 1
ATOM 1482 N N . GLU A 1 193 ? 13.314 3.075 -12.001 1.00 83.06 193 GLU A N 1
ATOM 1483 C CA . GLU A 1 193 ? 13.525 2.560 -13.350 1.00 83.06 193 GLU A CA 1
ATOM 1484 C C . GLU A 1 193 ? 14.831 1.767 -13.390 1.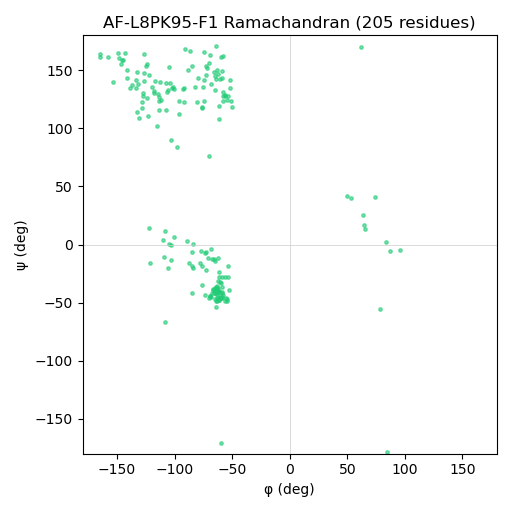00 83.06 193 GLU A C 1
ATOM 1486 O O . GLU A 1 193 ? 15.929 2.321 -13.314 1.00 83.06 193 GLU A O 1
ATOM 1491 N N . TYR A 1 194 ? 14.719 0.444 -13.486 1.00 80.38 194 TYR A N 1
ATOM 1492 C CA . TYR A 1 194 ? 15.888 -0.429 -13.413 1.00 80.38 194 TYR A CA 1
ATOM 1493 C C . TYR A 1 194 ? 16.583 -0.567 -14.770 1.00 80.38 194 TYR A C 1
ATOM 1495 O O . TYR A 1 194 ? 17.743 -0.977 -14.836 1.00 80.38 194 TYR A O 1
ATOM 1503 N N . TRP A 1 195 ? 15.874 -0.263 -15.860 1.00 80.88 195 TRP A N 1
ATOM 1504 C CA . TRP A 1 195 ? 16.402 -0.334 -17.215 1.00 80.88 195 TRP A CA 1
ATOM 1505 C C . TRP A 1 195 ? 15.673 0.625 -18.151 1.00 80.88 195 TRP A C 1
ATOM 1507 O O . TRP A 1 195 ? 14.445 0.715 -18.125 1.00 80.88 195 TRP A O 1
ATOM 1517 N N . THR A 1 196 ? 16.439 1.270 -19.029 1.00 80.69 196 THR A N 1
ATOM 1518 C CA . THR A 1 196 ? 15.922 2.041 -20.157 1.00 80.69 196 THR A CA 1
ATOM 1519 C C . THR A 1 196 ? 16.576 1.581 -21.457 1.00 80.69 196 THR A C 1
ATOM 1521 O O . THR A 1 196 ? 17.720 1.123 -21.468 1.00 80.69 196 THR A O 1
ATOM 1524 N N . CYS A 1 197 ? 15.845 1.648 -22.569 1.00 75.44 197 CYS A N 1
ATOM 1525 C CA . CYS A 1 197 ? 16.402 1.375 -23.899 1.00 75.44 197 CYS A CA 1
ATOM 1526 C C . CYS A 1 197 ? 15.710 2.204 -24.975 1.00 75.44 197 CYS A C 1
ATOM 1528 O O . CYS A 1 197 ? 14.603 2.697 -24.767 1.00 75.44 197 CYS A O 1
ATOM 1530 N N . SER A 1 198 ? 16.353 2.355 -26.129 1.00 76.88 198 SER A N 1
ATOM 1531 C CA . SER A 1 198 ? 15.758 3.088 -27.243 1.00 76.88 198 SER A CA 1
ATOM 1532 C C . SER A 1 198 ? 14.585 2.325 -27.868 1.00 76.88 198 SER A C 1
ATOM 1534 O O . SER A 1 198 ? 14.493 1.093 -27.842 1.00 76.88 198 SER A O 1
ATOM 1536 N N . ARG A 1 199 ? 13.689 3.064 -28.516 1.00 73.12 199 ARG A N 1
ATOM 1537 C CA . ARG A 1 199 ? 12.536 2.524 -29.239 1.00 73.12 199 ARG A CA 1
ATOM 1538 C C . ARG A 1 199 ? 12.933 1.572 -30.368 1.00 73.12 199 ARG A C 1
ATOM 1540 O O . ARG A 1 199 ? 12.196 0.630 -30.673 1.00 73.12 199 ARG A O 1
ATOM 1547 N N . GLU A 1 200 ? 14.072 1.817 -31.007 1.00 73.50 200 GLU A N 1
ATOM 1548 C CA . GLU A 1 200 ? 14.612 0.950 -32.056 1.00 73.50 200 GLU A CA 1
ATOM 1549 C C . GLU A 1 200 ? 15.065 -0.400 -31.486 1.00 73.50 200 GLU A C 1
ATOM 1551 O O . GLU A 1 200 ? 14.696 -1.451 -32.021 1.00 73.50 200 GLU A O 1
ATOM 1556 N N . GLU A 1 201 ? 15.774 -0.386 -30.354 1.00 73.31 201 GLU A N 1
ATOM 1557 C CA . GLU A 1 201 ? 16.165 -1.600 -29.629 1.00 73.31 201 GLU A CA 1
ATOM 1558 C C . GLU A 1 201 ? 14.936 -2.386 -29.157 1.00 73.31 201 GLU A C 1
ATOM 1560 O O . GLU A 1 201 ? 14.883 -3.609 -29.309 1.00 73.31 201 GLU A O 1
ATOM 1565 N N . TRP A 1 202 ? 13.906 -1.688 -28.672 1.00 69.38 202 TRP A N 1
ATOM 1566 C CA . TRP A 1 202 ? 12.634 -2.288 -28.269 1.00 69.38 202 TRP A CA 1
ATOM 1567 C C . TRP A 1 202 ? 11.914 -2.992 -29.423 1.00 69.38 202 TRP A C 1
ATOM 1569 O O . TRP A 1 202 ? 11.495 -4.141 -29.290 1.00 69.38 202 TRP A O 1
ATOM 1579 N N . ARG A 1 203 ? 11.794 -2.345 -30.589 1.00 70.00 203 ARG A N 1
ATOM 1580 C CA . ARG A 1 203 ? 11.169 -2.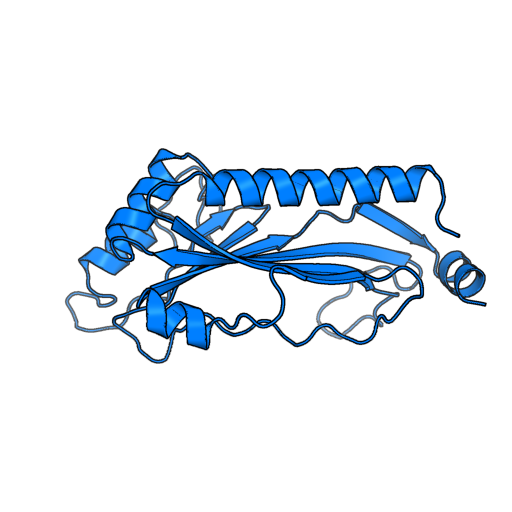967 -31.772 1.00 70.00 203 ARG A CA 1
ATOM 1581 C C . ARG A 1 203 ? 11.954 -4.179 -32.266 1.00 70.00 203 ARG A C 1
ATOM 1583 O O . ARG A 1 203 ? 11.349 -5.174 -32.650 1.00 70.00 203 ARG A O 1
ATOM 1590 N N . SER A 1 204 ? 13.280 -4.099 -32.229 1.00 65.00 204 SER A N 1
ATOM 1591 C CA . SER A 1 204 ? 14.171 -5.156 -32.717 1.00 65.00 204 SER A CA 1
ATOM 1592 C C . SER A 1 204 ? 14.207 -6.385 -31.803 1.00 65.00 204 SER A C 1
ATOM 1594 O O . SER A 1 204 ? 14.562 -7.470 -32.250 1.00 65.00 204 SER A O 1
ATOM 1596 N N . ALA A 1 205 ? 13.852 -6.233 -30.525 1.00 61.19 205 ALA A N 1
ATOM 1597 C CA . ALA A 1 205 ? 13.825 -7.323 -29.553 1.00 61.19 205 ALA A CA 1
ATOM 1598 C C . ALA A 1 205 ? 12.498 -8.108 -29.517 1.00 61.19 205 ALA A C 1
ATOM 1600 O O . ALA A 1 205 ? 12.475 -9.196 -28.938 1.00 61.19 205 ALA A O 1
ATOM 1601 N N . GLY A 1 206 ? 11.420 -7.556 -30.091 1.00 51.81 206 GLY A N 1
ATOM 1602 C CA . GLY A 1 206 ? 10.083 -8.161 -30.144 1.00 51.81 206 GLY A CA 1
ATOM 1603 C C . GLY A 1 206 ? 9.683 -8.775 -31.496 1.00 51.81 206 GLY A C 1
ATOM 1604 O O . GLY A 1 206 ? 8.569 -9.288 -31.597 1.00 51.81 206 GLY A O 1
ATOM 1605 N N . ALA A 1 207 ? 10.551 -8.707 -32.512 1.00 39.25 207 ALA A N 1
ATOM 1606 C CA . ALA A 1 207 ? 10.417 -9.382 -33.811 1.00 39.25 207 ALA A CA 1
ATOM 1607 C C . ALA A 1 207 ? 11.272 -10.659 -33.851 1.00 39.25 207 ALA A C 1
ATOM 1609 O O . ALA A 1 207 ? 10.846 -11.621 -34.527 1.00 39.25 207 ALA A O 1
#

Secondary structure (DSSP, 8-state):
---HHHHHHHHHHHHHHHHHHHHHHT-TTEEEEEEEEEEEEEPPPPPPSS---S-TTEEEEEEEEEEEEEESS-HHHHHHHHHHTT-S---TTTT-STT--STBSHHHHHHHHHTTTB-TTSPBPPPP-EEETTEEEEE--SS-TT--PPPPPPPPPPSSTT-EEEEESTT--HHHHHHHHSSEEEEEEE----EEEEHHHHHHH--

Solvent-accessible surface area (backbone atoms only — not comparable to full-atom values): 11473 Å² total; per-residue (Å²): 114,82,51,74,66,51,54,49,35,49,50,52,49,51,47,57,51,51,54,50,52,48,57,53,51,70,34,89,40,39,40,74,65,36,36,40,39,40,36,48,65,48,66,46,56,78,72,51,101,88,48,78,86,67,56,67,53,38,26,45,25,39,39,42,35,40,41,33,25,25,27,75,72,40,67,70,59,31,54,55,48,48,58,73,64,60,78,61,63,23,17,15,81,76,72,42,65,78,48,59,45,33,60,18,1,58,53,30,36,53,49,36,63,76,42,67,42,32,46,98,89,66,49,72,52,78,81,62,31,37,36,33,101,55,34,37,37,43,48,38,40,91,84,43,86,86,44,57,66,73,70,78,76,76,69,69,79,59,94,44,99,84,36,47,59,52,52,46,61,70,94,70,50,58,71,59,44,27,74,74,37,70,33,37,35,40,36,42,37,49,48,68,75,56,42,74,45,46,48,66,60,55,57,66,57,76,111

pLDDT: mean 83.02, std 14.83, range [39.25, 98.12]